Protein AF-A0A820II91-F1 (afdb_monomer)

Structure (mmCIF, N/CA/C/O backbone):
data_AF-A0A820II91-F1
#
_entry.id   AF-A0A820II91-F1
#
loop_
_atom_site.group_PDB
_atom_site.id
_atom_site.type_symbol
_atom_site.label_atom_id
_atom_site.label_alt_id
_atom_site.label_comp_id
_atom_site.label_asym_id
_atom_site.label_entity_id
_atom_site.label_seq_id
_atom_site.pdbx_PDB_ins_code
_atom_site.Cartn_x
_atom_site.Cartn_y
_atom_site.Cartn_z
_atom_site.occupancy
_atom_site.B_iso_or_equiv
_atom_site.auth_seq_id
_atom_site.auth_comp_id
_atom_site.auth_asym_id
_atom_site.auth_atom_id
_atom_site.pdbx_PDB_model_num
ATOM 1 N N . ILE A 1 1 ? 1.735 7.464 23.056 1.00 87.25 1 ILE A N 1
ATOM 2 C CA . ILE A 1 1 ? 2.315 7.032 21.759 1.00 87.25 1 ILE A CA 1
ATOM 3 C C . ILE A 1 1 ? 2.767 5.591 21.932 1.00 87.25 1 ILE A C 1
ATOM 5 O O . ILE A 1 1 ? 3.411 5.319 22.935 1.00 87.25 1 ILE A O 1
ATOM 9 N N . LEU A 1 2 ? 2.419 4.695 21.009 1.00 87.69 2 LEU A N 1
ATOM 10 C CA . LEU A 1 2 ? 2.918 3.317 20.966 1.00 87.69 2 LEU A CA 1
ATOM 11 C C . LEU A 1 2 ? 3.728 3.145 19.677 1.00 87.69 2 LEU A C 1
ATOM 13 O O . LEU A 1 2 ? 3.271 3.583 18.622 1.00 87.69 2 LEU A O 1
ATOM 17 N N . SER A 1 3 ? 4.917 2.553 19.780 1.00 89.31 3 SER A N 1
ATOM 18 C CA . SER A 1 3 ? 5.788 2.248 18.643 1.00 89.31 3 SER A CA 1
ATOM 19 C C . SER A 1 3 ? 6.289 0.820 18.765 1.00 89.31 3 SER A C 1
ATOM 21 O O . SER A 1 3 ? 6.819 0.453 19.812 1.00 89.31 3 SER A O 1
ATOM 23 N N . LEU A 1 4 ? 6.119 0.032 17.710 1.00 87.94 4 LEU A N 1
ATOM 24 C CA . LEU A 1 4 ? 6.517 -1.369 17.663 1.00 87.94 4 LEU A CA 1
ATOM 25 C C . LEU A 1 4 ? 7.241 -1.653 16.350 1.00 87.94 4 LEU A C 1
ATOM 27 O O . LEU A 1 4 ? 6.754 -1.279 15.284 1.00 87.94 4 LEU A O 1
ATOM 31 N N . THR A 1 5 ? 8.367 -2.350 16.449 1.00 84.56 5 THR A N 1
ATOM 32 C CA . THR A 1 5 ? 9.117 -2.870 15.306 1.00 84.56 5 THR A CA 1
ATOM 33 C C . THR A 1 5 ? 9.350 -4.351 15.550 1.00 84.56 5 THR A C 1
ATOM 35 O O . THR A 1 5 ? 9.882 -4.720 16.596 1.00 84.56 5 THR A O 1
ATOM 38 N N . THR A 1 6 ? 8.928 -5.198 14.619 1.00 78.12 6 THR A N 1
ATOM 39 C CA . THR A 1 6 ? 9.076 -6.655 14.719 1.00 78.12 6 THR A CA 1
ATOM 40 C C . THR A 1 6 ? 9.581 -7.238 13.401 1.00 78.12 6 THR A C 1
ATOM 42 O O . THR A 1 6 ? 9.239 -6.749 12.324 1.00 78.12 6 THR A O 1
ATOM 45 N N . ILE A 1 7 ? 10.428 -8.261 13.521 1.00 62.84 7 ILE A N 1
ATOM 46 C CA . ILE A 1 7 ? 11.114 -8.969 12.424 1.00 62.84 7 ILE A CA 1
ATOM 47 C C . ILE A 1 7 ? 10.629 -10.441 12.372 1.00 62.84 7 ILE A C 1
ATOM 49 O O . ILE A 1 7 ? 11.234 -11.292 11.739 1.00 62.84 7 ILE A O 1
ATOM 53 N N . PHE A 1 8 ? 9.559 -10.790 13.097 1.00 64.00 8 PHE A N 1
ATOM 54 C CA . PHE A 1 8 ? 9.117 -12.185 13.234 1.00 64.00 8 PHE A CA 1
ATOM 55 C C . PHE A 1 8 ? 8.216 -12.659 12.082 1.00 64.00 8 PHE A C 1
ATOM 57 O O . PHE A 1 8 ? 7.396 -11.908 11.578 1.00 64.00 8 PHE A O 1
ATOM 64 N N . GLU A 1 9 ? 8.252 -13.950 11.758 1.00 65.81 9 GLU A N 1
ATOM 65 C CA . GLU A 1 9 ? 7.388 -14.603 10.751 1.00 65.81 9 GLU A CA 1
ATOM 66 C C . GLU A 1 9 ? 5.897 -14.704 11.148 1.00 65.81 9 GLU A C 1
ATOM 68 O O . GLU A 1 9 ? 5.091 -15.276 10.416 1.00 65.81 9 GLU A O 1
ATOM 73 N N . ASP A 1 10 ? 5.492 -14.169 12.308 1.00 83.56 10 ASP A N 1
ATOM 74 C CA . ASP A 1 10 ? 4.099 -14.249 12.758 1.00 83.56 10 ASP A CA 1
ATOM 75 C C . ASP A 1 10 ? 3.203 -13.274 11.975 1.00 83.56 10 ASP A C 1
ATOM 77 O O . ASP A 1 10 ? 2.928 -12.148 12.399 1.00 83.56 10 ASP A O 1
ATOM 81 N N . ILE A 1 11 ? 2.711 -13.737 10.825 1.00 85.12 11 ILE A N 1
ATOM 82 C CA . ILE A 1 11 ? 1.794 -12.994 9.954 1.00 85.12 11 ILE A CA 1
ATOM 83 C C . ILE A 1 11 ? 0.503 -12.562 10.671 1.00 85.12 11 ILE A C 1
ATOM 85 O O . ILE A 1 11 ? -0.180 -11.648 10.209 1.00 85.12 11 ILE A O 1
ATOM 89 N N . ALA A 1 12 ? 0.176 -13.137 11.838 1.00 87.12 12 ALA A N 1
ATOM 90 C CA . ALA A 1 12 ? -0.954 -12.694 12.651 1.00 87.12 12 ALA A CA 1
ATOM 91 C C . ALA A 1 12 ? -0.772 -11.273 13.216 1.00 87.12 12 ALA A C 1
ATOM 93 O O . ALA A 1 12 ? -1.709 -10.713 13.790 1.00 87.12 12 ALA A O 1
ATOM 94 N N . TYR A 1 13 ? 0.407 -10.662 13.070 1.00 88.75 13 TYR A N 1
ATOM 95 C CA . TYR A 1 13 ? 0.596 -9.235 13.315 1.00 88.75 13 TYR A CA 1
ATOM 96 C C . TYR A 1 13 ? -0.014 -8.331 12.230 1.00 88.75 13 TYR A C 1
ATOM 98 O O . TYR A 1 13 ? -0.176 -7.135 12.471 1.00 88.75 13 TYR A O 1
ATOM 106 N N . LEU A 1 14 ? -0.404 -8.884 11.078 1.00 90.31 14 LEU A N 1
ATOM 107 C CA . LEU A 1 14 ? -1.171 -8.196 10.033 1.00 90.31 14 LEU A CA 1
ATOM 108 C C . LEU A 1 14 ? -2.694 -8.386 10.180 1.00 90.31 14 LEU A C 1
ATOM 110 O O . LEU A 1 14 ? -3.452 -8.067 9.266 1.00 90.31 14 LEU A O 1
ATOM 114 N N . ASP A 1 15 ? -3.159 -8.884 11.329 1.00 92.00 15 ASP A N 1
ATOM 115 C CA . ASP A 1 15 ? -4.578 -8.892 11.694 1.00 92.00 15 ASP A CA 1
ATOM 116 C C . ASP A 1 15 ? -4.963 -7.535 12.305 1.00 92.00 15 ASP A C 1
ATOM 118 O O . ASP A 1 15 ? -4.621 -7.217 13.451 1.00 92.00 15 ASP A O 1
ATOM 122 N N . ALA A 1 16 ? -5.688 -6.715 11.542 1.00 93.25 16 ALA A N 1
ATOM 123 C CA . ALA A 1 16 ? -6.073 -5.388 12.012 1.00 93.25 16 ALA A CA 1
ATOM 124 C C . ALA A 1 16 ? -7.108 -5.452 13.148 1.00 93.25 16 ALA A C 1
ATOM 126 O O . ALA A 1 16 ? -7.082 -4.606 14.043 1.00 93.25 16 ALA A O 1
ATOM 127 N N . ASN A 1 17 ? -7.972 -6.473 13.167 1.00 94.50 17 ASN A N 1
ATOM 128 C CA . ASN A 1 17 ? -8.984 -6.642 14.212 1.00 94.50 17 ASN A CA 1
ATOM 129 C C . ASN A 1 17 ? -8.330 -6.973 15.556 1.00 94.50 17 ASN A C 1
ATOM 131 O O . ASN A 1 17 ? -8.773 -6.504 16.607 1.00 94.50 17 ASN A O 1
ATOM 135 N N . ARG A 1 18 ? -7.244 -7.755 15.543 1.00 93.31 18 ARG A N 1
ATOM 136 C CA . ARG A 1 18 ? -6.440 -8.026 16.743 1.00 93.31 18 ARG A CA 1
ATOM 137 C C . ARG A 1 18 ? -5.898 -6.732 17.348 1.00 93.31 18 ARG A C 1
ATOM 139 O O . ARG A 1 18 ? -6.021 -6.526 18.558 1.00 93.31 18 ARG A O 1
ATOM 146 N N . TRP A 1 19 ? -5.329 -5.856 16.520 1.00 95.00 19 TRP A N 1
ATOM 147 C CA . TRP A 1 19 ? -4.809 -4.565 16.971 1.00 95.00 19 TRP A CA 1
ATOM 148 C C . TRP A 1 19 ? -5.907 -3.617 17.440 1.00 95.00 19 TRP A C 1
ATOM 150 O O . TRP A 1 19 ? -5.765 -3.016 18.504 1.00 95.00 19 TRP A O 1
ATOM 160 N N . GLU A 1 20 ? -7.010 -3.517 16.702 1.00 95.81 20 GLU A N 1
ATOM 161 C CA . GLU A 1 20 ? -8.173 -2.718 17.087 1.00 95.81 20 GLU A CA 1
ATOM 162 C C . GLU A 1 20 ? -8.691 -3.136 18.471 1.00 95.81 20 GLU A C 1
ATOM 164 O O . GLU A 1 20 ? -8.770 -2.308 19.382 1.00 95.81 20 GLU A O 1
ATOM 169 N N . ASN A 1 21 ? -8.925 -4.435 18.681 1.00 96.56 21 ASN A N 1
ATOM 170 C CA . ASN A 1 21 ? -9.364 -4.976 19.967 1.00 96.56 21 ASN A CA 1
ATOM 171 C C . ASN A 1 21 ? -8.365 -4.680 21.094 1.00 96.56 21 ASN A C 1
ATOM 173 O O . ASN A 1 21 ? -8.758 -4.265 22.189 1.00 96.56 21 ASN A O 1
ATOM 177 N N . PHE A 1 22 ? -7.066 -4.867 20.849 1.00 96.06 22 PHE A N 1
ATOM 178 C CA . PHE A 1 22 ? -6.033 -4.560 21.837 1.00 96.06 22 PHE A CA 1
ATOM 179 C C . PHE A 1 22 ? -6.029 -3.073 22.213 1.00 96.06 22 PHE A C 1
ATOM 181 O O . PHE A 1 22 ? -6.010 -2.734 23.397 1.00 96.06 22 PHE A O 1
ATOM 188 N N . ILE A 1 23 ? -6.092 -2.176 21.229 1.00 97.06 23 ILE A N 1
ATOM 189 C CA . ILE A 1 23 ? -6.058 -0.728 21.456 1.00 97.06 23 ILE A CA 1
ATOM 190 C C . ILE A 1 23 ? -7.320 -0.274 22.189 1.00 97.06 23 ILE A C 1
ATOM 192 O O . ILE A 1 23 ? -7.211 0.435 23.186 1.00 97.06 23 ILE A O 1
ATOM 196 N N . LEU A 1 24 ? -8.505 -0.721 21.767 1.00 96.62 24 LEU A N 1
ATOM 197 C CA . LEU A 1 24 ? -9.766 -0.365 22.421 1.00 96.62 24 LEU A CA 1
ATOM 198 C C . LEU A 1 24 ? -9.816 -0.837 23.881 1.00 96.62 24 LEU A C 1
ATOM 200 O O . LEU A 1 24 ? -10.312 -0.113 24.742 1.00 96.62 24 LEU A O 1
ATOM 204 N N . THR A 1 25 ? -9.279 -2.025 24.176 1.00 97.81 25 THR A N 1
ATOM 205 C CA . THR A 1 25 ? -9.350 -2.613 25.523 1.00 97.81 25 THR A CA 1
ATOM 206 C C . THR A 1 25 ? -8.230 -2.172 26.458 1.00 97.81 25 THR A C 1
ATOM 208 O O . THR A 1 25 ? -8.456 -2.063 27.664 1.00 97.81 25 THR A O 1
ATOM 211 N N . LYS A 1 26 ? -7.012 -1.955 25.948 1.00 97.94 26 LYS A N 1
ATOM 212 C CA . LYS A 1 26 ? -5.824 -1.686 26.777 1.00 97.94 26 LYS A CA 1
ATOM 213 C C . LYS A 1 26 ? -5.326 -0.255 26.681 1.00 97.94 26 LYS A C 1
ATOM 215 O O . LYS A 1 26 ? -4.730 0.228 27.638 1.00 97.94 26 LYS A O 1
ATOM 220 N N . LEU A 1 27 ? -5.549 0.420 25.555 1.00 96.81 27 LEU A N 1
ATOM 221 C CA . LEU A 1 27 ? -4.995 1.743 25.266 1.00 96.81 27 LEU A CA 1
ATOM 222 C C . LEU A 1 27 ? -6.045 2.677 24.623 1.00 96.81 27 LEU A C 1
ATOM 224 O O . LEU A 1 27 ? -5.776 3.264 23.573 1.00 96.81 27 LEU A O 1
ATOM 228 N N . PRO A 1 28 ? -7.241 2.862 25.221 1.00 95.00 28 PRO A N 1
ATOM 229 C CA . PRO A 1 28 ? -8.337 3.589 24.569 1.00 95.00 28 PRO A CA 1
ATOM 230 C C . PRO A 1 28 ? -7.973 5.042 24.217 1.00 95.00 28 PRO A C 1
ATOM 232 O O . PRO A 1 28 ? -8.432 5.571 23.202 1.00 95.00 28 PRO A O 1
ATOM 235 N N . GLN A 1 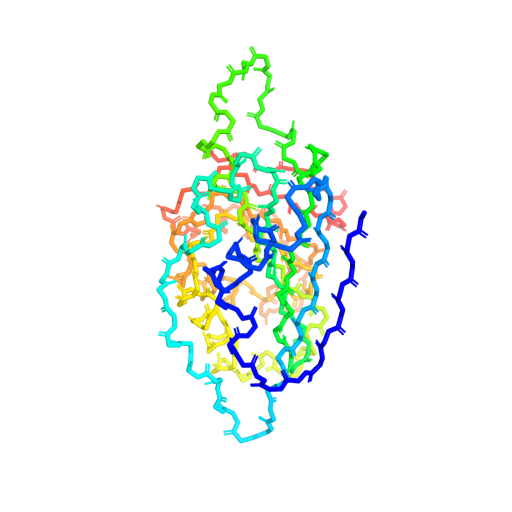29 ? -7.086 5.653 25.012 1.00 95.50 29 GLN A N 1
ATOM 236 C CA . GLN A 1 29 ? -6.575 7.021 24.852 1.00 95.50 29 GLN A CA 1
ATOM 237 C C . GLN A 1 29 ? -5.362 7.123 23.903 1.00 95.50 29 GLN A C 1
ATOM 239 O O . GLN A 1 29 ? -4.689 8.150 23.863 1.00 95.50 29 GLN A O 1
ATOM 244 N N . LEU A 1 30 ? -5.022 6.065 23.157 1.00 96.00 30 LEU A N 1
ATOM 245 C CA . LEU A 1 30 ? -3.857 6.072 22.272 1.00 96.00 30 LEU A CA 1
ATOM 246 C C . LEU A 1 30 ? -4.036 7.046 21.100 1.00 96.00 30 LEU A C 1
ATOM 248 O O . LEU A 1 30 ? -4.764 6.764 20.156 1.00 96.00 30 LEU A O 1
ATOM 252 N N . GLU A 1 31 ? -3.318 8.163 21.114 1.00 92.88 31 GLU A N 1
ATOM 253 C CA . GLU A 1 31 ? -3.399 9.162 20.035 1.00 92.88 31 GLU A CA 1
ATOM 254 C C . GLU A 1 31 ? -2.595 8.777 18.785 1.00 92.88 31 GLU A C 1
ATOM 256 O O . GLU A 1 31 ? -2.983 9.073 17.657 1.00 92.88 31 GLU A O 1
ATOM 261 N N . LYS A 1 32 ? -1.444 8.124 18.980 1.00 93.06 32 LYS A N 1
ATOM 262 C CA . LYS A 1 32 ? -0.510 7.772 17.905 1.00 93.06 32 LYS A CA 1
ATOM 263 C C . LYS A 1 32 ? -0.070 6.328 18.030 1.00 93.06 32 LYS A C 1
ATOM 265 O O . LYS A 1 32 ? 0.448 5.935 19.083 1.00 93.06 32 LYS A O 1
ATOM 270 N N . PHE A 1 33 ? -0.206 5.608 16.929 1.00 93.62 33 PHE A N 1
ATOM 271 C CA . PHE A 1 33 ? 0.240 4.239 16.770 1.00 93.62 33 PHE A CA 1
ATOM 272 C C . PHE A 1 33 ? 1.222 4.160 15.603 1.00 93.62 33 PHE A C 1
ATOM 274 O O . PHE A 1 33 ? 0.906 4.585 14.493 1.00 93.62 33 PHE A O 1
ATOM 281 N N . HIS A 1 34 ? 2.422 3.668 15.895 1.00 94.19 34 HIS A N 1
ATOM 282 C CA . HIS A 1 34 ? 3.437 3.351 14.904 1.00 94.19 34 HIS A CA 1
ATOM 283 C C . HIS A 1 34 ? 3.720 1.858 14.975 1.00 94.19 34 HIS A C 1
ATOM 285 O O . HIS A 1 34 ? 4.010 1.316 16.044 1.00 94.19 34 HIS A O 1
ATOM 291 N N . PHE A 1 35 ? 3.643 1.204 13.833 1.00 94.00 35 PHE A N 1
ATOM 292 C CA . PHE A 1 35 ? 3.917 -0.214 13.702 1.00 94.00 35 PHE A CA 1
ATOM 293 C C . PHE A 1 35 ? 4.777 -0.415 12.463 1.00 94.00 35 PHE A C 1
ATOM 295 O O . PHE A 1 35 ? 4.478 0.178 11.432 1.00 94.00 35 PHE A O 1
ATOM 302 N N . LYS A 1 36 ? 5.845 -1.205 12.568 1.00 93.94 36 LYS A N 1
ATOM 303 C CA . LYS A 1 36 ? 6.660 -1.660 11.439 1.00 93.94 36 LYS A CA 1
ATOM 304 C C . LYS A 1 36 ? 6.854 -3.169 11.561 1.00 93.94 36 LYS A C 1
ATOM 306 O O . LYS A 1 36 ? 7.282 -3.662 12.606 1.00 93.94 36 LYS A O 1
ATOM 311 N N . TYR A 1 37 ? 6.536 -3.881 10.493 1.00 92.00 37 TYR A N 1
ATOM 312 C CA . TYR A 1 37 ? 6.625 -5.329 10.385 1.00 92.00 37 TYR A CA 1
ATOM 313 C C . TYR A 1 37 ? 7.346 -5.684 9.099 1.00 92.00 37 TYR A C 1
ATOM 315 O O . TYR A 1 37 ? 6.931 -5.230 8.038 1.00 92.00 37 TYR A O 1
ATOM 323 N N . SER A 1 38 ? 8.423 -6.456 9.203 1.00 89.94 38 SER A N 1
ATOM 324 C CA . SER A 1 38 ? 9.174 -6.932 8.043 1.00 89.94 38 SER A CA 1
ATOM 325 C C . SER A 1 38 ? 8.923 -8.417 7.858 1.00 89.94 38 SER A C 1
ATOM 327 O O . SER A 1 38 ? 9.103 -9.190 8.797 1.00 89.94 38 SER A O 1
ATOM 329 N N . VAL A 1 39 ? 8.535 -8.802 6.649 1.00 86.44 39 VAL A N 1
ATOM 330 C CA . VAL A 1 39 ? 8.473 -10.189 6.201 1.00 86.44 39 VAL A CA 1
ATOM 331 C C . VAL A 1 39 ? 9.707 -10.443 5.360 1.00 86.44 39 VAL A C 1
ATOM 333 O O . VAL A 1 39 ? 9.808 -9.899 4.262 1.00 86.44 39 VAL A O 1
ATOM 336 N N . TYR A 1 40 ? 10.623 -11.257 5.880 1.00 83.44 40 TYR A N 1
ATOM 337 C CA . TYR A 1 40 ? 11.748 -11.770 5.108 1.00 83.44 40 TYR A CA 1
ATOM 338 C C . TYR A 1 40 ? 11.282 -12.964 4.277 1.00 83.44 40 TYR A C 1
ATOM 340 O O . TYR A 1 40 ? 10.608 -13.857 4.790 1.00 83.44 40 TYR A O 1
ATOM 348 N N . LEU A 1 41 ? 11.627 -12.971 2.997 1.00 74.38 41 LEU A N 1
ATOM 349 C CA . LEU A 1 41 ? 11.295 -14.042 2.069 1.00 74.38 41 LEU A CA 1
ATOM 350 C C . LEU A 1 41 ? 12.586 -14.777 1.731 1.00 74.38 41 LEU A C 1
ATOM 352 O O . LEU A 1 41 ? 13.414 -14.280 0.972 1.00 74.38 41 LEU A O 1
ATOM 356 N N . ALA A 1 42 ? 12.771 -15.939 2.359 1.00 64.00 42 ALA A N 1
ATOM 357 C CA . ALA A 1 42 ? 13.945 -16.776 2.158 1.00 64.00 42 ALA A CA 1
ATOM 358 C C . ALA A 1 42 ? 14.017 -17.329 0.720 1.00 64.00 42 ALA A C 1
ATOM 360 O O . ALA A 1 42 ? 13.045 -17.313 -0.040 1.00 64.00 42 ALA A O 1
ATOM 361 N N . GLU A 1 43 ? 15.193 -17.842 0.347 1.00 62.38 43 GLU A N 1
ATOM 362 C CA . GLU A 1 43 ? 15.516 -18.349 -0.996 1.00 62.38 43 GLU A CA 1
ATOM 363 C C . GLU A 1 43 ? 14.637 -19.521 -1.485 1.00 62.38 43 GLU A C 1
ATOM 365 O O . GLU A 1 43 ? 14.761 -19.926 -2.638 1.00 62.38 43 GLU A O 1
ATOM 370 N N . ASP A 1 44 ? 13.758 -20.085 -0.651 1.00 64.62 44 ASP A N 1
ATOM 371 C CA . ASP A 1 44 ? 12.765 -21.094 -1.046 1.00 64.62 44 ASP A CA 1
ATOM 372 C C . ASP A 1 44 ? 11.459 -20.491 -1.608 1.00 64.62 44 ASP A C 1
ATOM 374 O O . ASP A 1 44 ? 10.593 -21.223 -2.096 1.00 64.62 44 ASP A O 1
ATOM 378 N N . TYR A 1 45 ? 11.381 -19.156 -1.657 1.00 61.44 45 TYR A N 1
ATOM 379 C CA . TYR A 1 45 ? 10.508 -18.363 -2.529 1.00 61.44 45 TYR A CA 1
ATOM 380 C C . TYR A 1 45 ? 8.998 -18.490 -2.299 1.00 61.44 45 TYR A C 1
ATOM 382 O O . TYR A 1 45 ? 8.216 -18.129 -3.179 1.00 61.44 45 TYR A O 1
ATOM 390 N N . GLN A 1 46 ? 8.546 -18.959 -1.136 1.00 68.94 46 GLN A N 1
ATOM 391 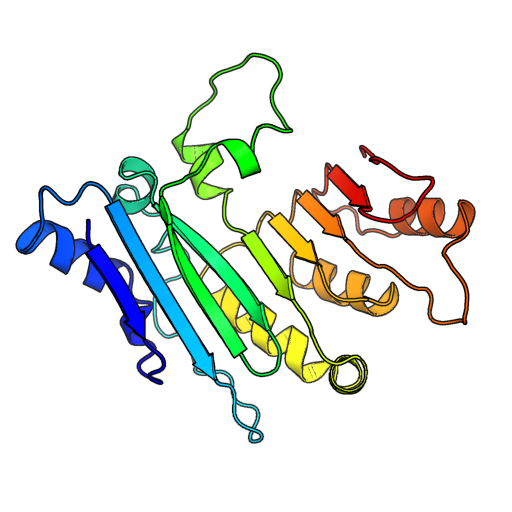C CA . GLN A 1 46 ? 7.117 -18.944 -0.819 1.00 68.94 46 GLN A CA 1
ATOM 392 C C . GLN A 1 46 ? 6.771 -17.734 0.042 1.00 68.94 46 GLN A C 1
ATOM 394 O O . GLN A 1 46 ? 7.127 -17.660 1.216 1.00 68.94 46 GLN A O 1
ATOM 399 N N . THR A 1 47 ? 6.025 -16.788 -0.532 1.00 71.00 47 THR A N 1
ATOM 400 C CA . THR A 1 47 ? 5.399 -15.725 0.257 1.00 71.00 47 THR A CA 1
ATOM 401 C C . THR A 1 47 ? 4.458 -16.339 1.289 1.00 71.00 47 THR A C 1
ATOM 403 O O . THR A 1 47 ? 3.628 -17.175 0.906 1.00 71.00 47 THR A O 1
ATOM 406 N N . PRO A 1 48 ? 4.529 -15.939 2.571 1.00 77.38 48 PRO A N 1
ATOM 407 C CA . PRO A 1 48 ? 3.621 -16.458 3.572 1.00 77.38 48 PRO A CA 1
ATOM 408 C C . PRO A 1 48 ? 2.185 -16.124 3.171 1.00 77.38 48 PRO A C 1
ATOM 410 O O . PRO A 1 48 ? 1.869 -15.026 2.709 1.00 77.38 48 PRO A O 1
ATOM 413 N N . ILE A 1 49 ? 1.302 -17.106 3.327 1.00 80.25 49 ILE A N 1
ATOM 414 C CA . ILE A 1 49 ? -0.093 -16.964 2.927 1.00 80.25 49 ILE A CA 1
ATOM 415 C C . ILE A 1 49 ? -0.793 -16.073 3.950 1.00 80.25 49 ILE A C 1
ATOM 417 O O . ILE A 1 49 ? -0.988 -16.460 5.104 1.00 80.25 49 ILE A O 1
ATOM 421 N N . TYR A 1 50 ? -1.215 -14.886 3.517 1.00 81.88 50 TYR A N 1
ATOM 422 C CA . TYR A 1 50 ? -2.118 -14.066 4.311 1.00 81.88 50 TYR A CA 1
ATOM 423 C C . TYR A 1 50 ? -3.496 -14.730 4.386 1.00 81.88 50 TYR A C 1
ATOM 425 O O . TYR A 1 50 ? -4.170 -14.914 3.375 1.00 81.88 50 TYR A O 1
ATOM 433 N N . VAL A 1 51 ? -3.912 -15.085 5.602 1.00 78.94 51 VAL A N 1
ATOM 434 C CA . VAL A 1 51 ? -5.204 -15.737 5.887 1.00 78.94 51 VAL A CA 1
ATOM 435 C C . VAL A 1 51 ? -6.257 -14.778 6.454 1.00 78.94 51 VAL A C 1
ATOM 437 O O . VAL A 1 51 ? -7.356 -15.206 6.805 1.00 78.94 51 VAL A O 1
ATOM 440 N N . GLY A 1 52 ? -5.934 -13.488 6.585 1.00 82.38 52 GLY A N 1
ATOM 441 C CA . GLY A 1 52 ? -6.867 -12.483 7.092 1.00 82.38 52 GLY A CA 1
ATOM 442 C C . GLY A 1 52 ? -7.850 -11.978 6.031 1.00 82.38 52 GLY A C 1
ATOM 443 O O . GLY A 1 52 ? -7.800 -12.360 4.862 1.00 82.38 52 GLY A O 1
ATOM 444 N N . GLN A 1 53 ? -8.780 -11.115 6.447 1.00 87.56 53 GLN A N 1
ATOM 445 C CA . GLN A 1 53 ? -9.700 -10.476 5.506 1.00 87.56 53 GLN A CA 1
ATOM 446 C C . GLN A 1 53 ? -9.003 -9.309 4.809 1.00 87.56 53 GLN A C 1
ATOM 448 O O . GLN A 1 53 ? -8.286 -8.530 5.434 1.00 87.56 53 GLN A O 1
ATOM 453 N N . ARG A 1 54 ? -9.264 -9.158 3.514 1.00 90.69 54 ARG A N 1
ATOM 454 C CA . ARG A 1 54 ? -8.809 -8.003 2.743 1.00 90.69 54 ARG A CA 1
ATOM 455 C C . ARG A 1 54 ? -9.398 -6.707 3.322 1.00 90.69 54 ARG A C 1
ATOM 457 O O . ARG A 1 54 ? -10.537 -6.697 3.783 1.00 90.69 54 ARG A O 1
ATOM 464 N N . ASP A 1 55 ? -8.631 -5.622 3.259 1.00 90.62 55 ASP A N 1
ATOM 465 C CA . ASP A 1 55 ? -9.053 -4.251 3.571 1.00 90.62 55 ASP A CA 1
ATOM 466 C C . ASP A 1 55 ? -9.400 -3.995 5.057 1.00 90.62 55 ASP A C 1
ATOM 468 O O . ASP A 1 55 ? -10.035 -3.001 5.406 1.00 90.62 55 ASP A O 1
ATOM 472 N N . GLN A 1 56 ? -8.913 -4.831 5.982 1.00 92.06 56 GLN A N 1
ATOM 473 C CA . GLN A 1 56 ? -9.115 -4.615 7.424 1.00 92.06 56 GLN A CA 1
ATOM 474 C C . GLN A 1 56 ? -8.508 -3.291 7.936 1.00 92.06 56 GLN A C 1
ATOM 476 O O . GLN A 1 56 ? -9.081 -2.646 8.814 1.00 92.06 56 GLN A O 1
ATOM 481 N N . PHE A 1 57 ? -7.381 -2.846 7.369 1.00 91.06 57 PHE A N 1
ATOM 482 C CA . PHE A 1 57 ? -6.713 -1.589 7.747 1.00 91.06 57 PHE A CA 1
ATOM 483 C C . PHE A 1 57 ? -7.383 -0.321 7.191 1.00 91.06 57 PHE A C 1
ATOM 485 O O . PHE A 1 57 ? -6.920 0.782 7.469 1.00 91.06 57 PHE A O 1
ATOM 492 N N . VAL A 1 58 ? -8.482 -0.454 6.441 1.00 90.69 58 VAL A N 1
ATOM 493 C CA . VAL A 1 58 ? -9.336 0.674 6.025 1.00 90.69 58 VAL A CA 1
ATOM 494 C C . VAL A 1 58 ? -10.713 0.632 6.692 1.00 90.69 58 VAL A C 1
ATOM 496 O O . VAL A 1 58 ? -11.652 1.278 6.228 1.00 90.69 58 VAL A O 1
ATOM 499 N N . SER A 1 59 ? -10.853 -0.103 7.803 1.00 92.00 59 SER A N 1
ATOM 500 C CA . SER A 1 59 ? -12.065 -0.054 8.626 1.00 92.00 59 SER A CA 1
ATOM 501 C C . SER A 1 59 ? -12.307 1.355 9.188 1.00 92.00 59 SER A C 1
ATOM 503 O O . SER A 1 59 ? -11.399 2.191 9.276 1.00 92.00 59 SER A O 1
ATOM 505 N N . SER A 1 60 ? -13.537 1.623 9.637 1.00 90.88 60 SER A N 1
ATOM 506 C CA . SER A 1 60 ? -13.894 2.909 10.248 1.00 90.88 60 SER A CA 1
ATOM 507 C C . SER A 1 60 ? -12.992 3.282 11.425 1.00 90.88 60 SER A C 1
ATOM 509 O O . SER A 1 60 ? -12.723 4.463 11.618 1.00 90.88 60 SER A O 1
ATOM 511 N N . PHE A 1 61 ? -12.497 2.303 12.188 1.00 94.31 61 PHE A N 1
ATOM 512 C CA . PHE A 1 61 ? -11.584 2.543 13.304 1.00 94.31 61 PHE A CA 1
ATOM 513 C C . PHE A 1 61 ? -10.269 3.181 12.834 1.00 94.31 61 PHE A C 1
ATOM 515 O O . PHE A 1 61 ? -9.887 4.244 13.330 1.00 94.31 61 PHE A O 1
ATOM 522 N N . TRP A 1 62 ? -9.605 2.576 11.845 1.00 93.94 62 TRP A N 1
ATOM 523 C CA . TRP A 1 62 ? -8.327 3.059 11.312 1.00 93.94 62 TRP A CA 1
ATOM 524 C C . TRP A 1 62 ? -8.473 4.427 10.644 1.00 93.94 62 TRP A C 1
ATOM 526 O O . TRP A 1 62 ? -7.692 5.343 10.920 1.00 93.94 62 TRP A O 1
ATOM 536 N N . LEU A 1 63 ? -9.535 4.601 9.847 1.00 90.25 63 LEU A N 1
ATOM 537 C CA . LEU A 1 63 ? -9.820 5.857 9.152 1.00 90.25 63 LEU A CA 1
ATOM 538 C C . LEU A 1 63 ? -10.131 7.001 10.128 1.00 90.25 63 LEU A C 1
ATOM 540 O O . LEU A 1 63 ? -9.583 8.092 9.979 1.00 90.25 63 LEU A O 1
ATOM 544 N N . GLN A 1 64 ? -10.945 6.764 11.164 1.00 90.88 64 GLN A N 1
ATOM 545 C CA . GLN A 1 64 ? -11.259 7.779 12.183 1.00 90.88 64 GLN A CA 1
ATOM 546 C C . GLN A 1 64 ? -10.030 8.200 12.992 1.00 90.88 64 GLN A C 1
ATOM 548 O O . GLN A 1 64 ? -9.913 9.361 13.383 1.00 90.88 64 GLN A O 1
ATOM 553 N N . ARG A 1 65 ? -9.102 7.270 13.240 1.00 91.31 65 ARG A N 1
ATOM 554 C CA . ARG A 1 65 ? -7.827 7.553 13.912 1.00 91.31 65 ARG A CA 1
ATOM 555 C C . ARG A 1 65 ? -6.804 8.218 12.986 1.00 91.31 65 ARG A C 1
ATOM 557 O O . ARG A 1 65 ? -5.777 8.696 13.467 1.00 91.31 65 ARG A O 1
ATOM 564 N N . GLY A 1 66 ? -7.069 8.255 11.679 1.00 90.75 66 GLY A N 1
ATOM 565 C CA . GLY A 1 66 ? -6.123 8.727 10.674 1.00 90.75 66 GLY A CA 1
ATOM 566 C C . GLY A 1 66 ? -4.838 7.904 10.681 1.00 90.75 66 GLY A C 1
ATOM 567 O O . GLY A 1 66 ? -3.760 8.468 10.526 1.00 90.75 66 GLY A O 1
ATOM 568 N N . TRP A 1 67 ? -4.922 6.599 10.938 1.00 92.69 67 TRP A N 1
ATOM 569 C CA . TRP A 1 67 ? -3.783 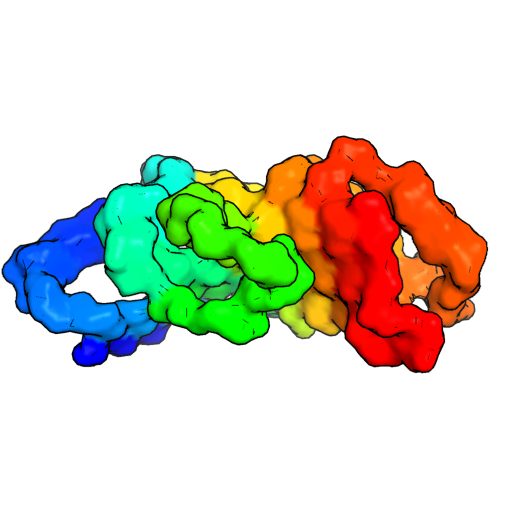5.684 10.896 1.00 92.69 67 TRP A CA 1
ATOM 570 C C . TRP A 1 67 ? -3.849 4.885 9.601 1.00 92.69 67 TRP A C 1
ATOM 572 O O . TRP A 1 67 ? -4.882 4.301 9.292 1.00 92.69 67 TRP A O 1
ATOM 582 N N . ILE A 1 68 ? -2.759 4.884 8.838 1.00 91.25 68 ILE A N 1
ATOM 583 C CA . ILE A 1 68 ? -2.739 4.352 7.472 1.00 91.25 68 ILE A CA 1
ATOM 584 C C . ILE A 1 68 ? -1.676 3.282 7.346 1.00 91.25 68 ILE A C 1
ATOM 586 O O . ILE A 1 68 ? -0.563 3.445 7.855 1.00 91.25 68 ILE A O 1
ATOM 590 N N . LEU A 1 69 ? -2.036 2.231 6.616 1.00 92.81 69 LEU A N 1
ATOM 591 C CA . LEU A 1 69 ? -1.130 1.191 6.167 1.00 92.81 69 LEU A CA 1
ATOM 592 C C . LEU A 1 69 ? -0.276 1.687 4.988 1.00 92.81 69 LEU A C 1
ATOM 594 O O . LEU A 1 69 ? -0.798 2.129 3.965 1.00 92.81 69 LEU A O 1
ATOM 598 N N . GLY A 1 70 ? 1.039 1.588 5.128 1.00 92.38 70 GLY A N 1
ATOM 599 C CA . GLY A 1 70 ? 2.008 1.701 4.046 1.00 92.38 70 GLY A CA 1
ATOM 600 C C . GLY A 1 70 ? 2.683 0.359 3.806 1.00 92.38 70 GLY A C 1
ATOM 601 O O . GLY A 1 70 ? 2.960 -0.369 4.761 1.00 92.38 70 GLY A O 1
ATOM 602 N N . ILE A 1 71 ? 2.951 0.057 2.540 1.00 94.00 71 ILE A N 1
ATOM 603 C CA . ILE A 1 71 ? 3.636 -1.160 2.115 1.00 94.00 71 ILE A CA 1
ATOM 604 C C . ILE A 1 71 ? 4.879 -0.750 1.333 1.00 94.00 71 ILE A C 1
ATOM 606 O O . ILE A 1 71 ? 4.829 0.139 0.483 1.00 94.00 71 ILE A O 1
ATOM 610 N N . GLU A 1 72 ? 5.994 -1.385 1.638 1.00 92.94 72 GLU A N 1
ATOM 611 C CA . GLU A 1 72 ? 7.292 -1.140 1.032 1.00 92.94 72 GLU A CA 1
ATOM 612 C C . GLU A 1 72 ? 7.916 -2.489 0.683 1.00 92.94 72 GLU A C 1
ATOM 614 O O . GLU A 1 72 ? 7.891 -3.417 1.485 1.00 92.94 72 GLU A O 1
ATOM 619 N N . ILE A 1 73 ? 8.393 -2.627 -0.546 1.00 89.75 73 ILE A N 1
ATOM 620 C CA . ILE A 1 73 ? 9.110 -3.806 -1.018 1.00 89.75 73 ILE A CA 1
ATOM 621 C C . ILE A 1 73 ? 10.573 -3.398 -1.159 1.00 89.75 73 ILE A C 1
ATOM 623 O O . ILE A 1 73 ? 10.890 -2.513 -1.954 1.00 89.75 73 ILE A O 1
ATOM 627 N N . GLU A 1 74 ? 11.429 -4.058 -0.385 1.00 86.69 74 GLU A N 1
ATOM 628 C CA . GLU A 1 74 ? 12.890 -3.938 -0.406 1.00 86.69 74 GLU A CA 1
ATOM 629 C C . GLU A 1 74 ? 13.506 -5.269 -0.883 1.00 86.69 74 GLU A C 1
ATOM 631 O O . GLU A 1 74 ? 12.794 -6.256 -1.105 1.00 86.69 74 GLU A O 1
ATOM 636 N N . ILE A 1 75 ? 14.839 -5.327 -1.016 1.00 78.75 75 ILE A N 1
ATOM 637 C CA . ILE A 1 75 ? 15.564 -6.580 -1.286 1.00 78.75 75 ILE A CA 1
ATOM 638 C C . ILE A 1 75 ? 15.116 -7.647 -0.286 1.00 78.75 75 ILE A C 1
ATOM 640 O O . ILE A 1 75 ? 15.303 -7.493 0.920 1.00 78.75 75 ILE A O 1
ATOM 644 N N . GLU A 1 76 ? 14.528 -8.727 -0.806 1.00 79.38 76 GLU A N 1
ATOM 645 C CA . GLU A 1 76 ? 14.102 -9.912 -0.047 1.0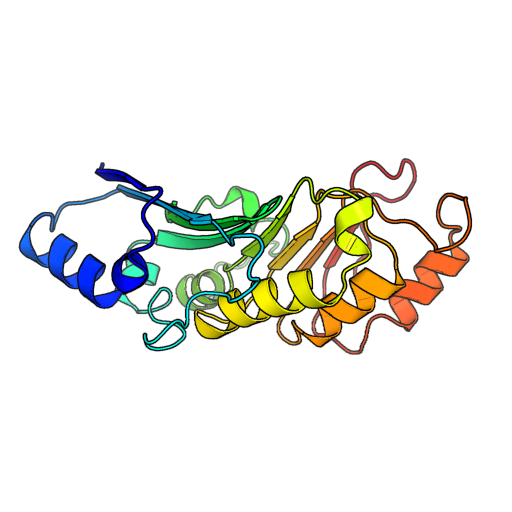0 79.38 76 GLU A CA 1
ATOM 646 C C . GLU A 1 76 ? 13.037 -9.656 1.035 1.00 79.38 76 GLU A C 1
ATOM 648 O O . GLU A 1 76 ? 12.666 -10.580 1.755 1.00 79.38 76 GLU A O 1
ATOM 653 N N . ASN A 1 77 ? 12.488 -8.441 1.134 1.00 86.31 77 ASN A N 1
ATOM 654 C CA . ASN A 1 77 ? 11.596 -8.063 2.226 1.00 86.31 77 ASN A CA 1
ATOM 655 C C . ASN A 1 77 ? 10.316 -7.377 1.748 1.00 86.31 77 ASN A C 1
ATOM 657 O O . ASN A 1 77 ? 10.324 -6.557 0.831 1.00 86.31 77 ASN A O 1
ATOM 661 N N . ILE A 1 78 ? 9.217 -7.658 2.451 1.00 89.12 78 ILE A N 1
ATOM 662 C CA . ILE A 1 78 ? 8.018 -6.817 2.427 1.00 89.12 78 ILE A CA 1
ATOM 663 C C . ILE A 1 78 ? 7.863 -6.174 3.795 1.00 89.12 78 ILE A C 1
ATOM 665 O O . ILE A 1 78 ? 7.722 -6.847 4.815 1.00 89.12 78 ILE A O 1
ATOM 669 N N . ILE A 1 79 ? 7.858 -4.854 3.805 1.00 92.00 79 ILE A N 1
ATOM 670 C CA . ILE A 1 79 ? 7.724 -4.027 4.984 1.00 92.00 79 ILE A CA 1
ATOM 671 C C . ILE A 1 79 ? 6.318 -3.446 5.019 1.00 92.00 79 ILE A C 1
ATOM 673 O O . ILE A 1 79 ? 5.909 -2.655 4.172 1.00 92.00 79 ILE A O 1
ATOM 677 N N . TYR A 1 80 ? 5.590 -3.790 6.068 1.00 93.31 80 TYR A N 1
ATOM 678 C CA . TYR A 1 80 ? 4.298 -3.215 6.395 1.00 93.31 80 TYR A CA 1
ATOM 679 C C . TYR A 1 80 ? 4.476 -2.195 7.505 1.00 93.31 80 TYR A C 1
ATOM 681 O O . TYR A 1 80 ? 5.132 -2.455 8.516 1.00 93.31 80 TYR A O 1
ATOM 689 N N . SER A 1 81 ? 3.870 -1.026 7.347 1.00 93.88 81 SER A N 1
ATOM 690 C CA . SER A 1 81 ? 3.918 0.018 8.359 1.00 93.88 81 SER A CA 1
ATOM 691 C C . SER A 1 81 ? 2.550 0.621 8.615 1.00 93.88 81 SER A C 1
ATOM 693 O O . SER A 1 81 ? 1.786 0.847 7.688 1.00 93.88 81 SER A O 1
ATOM 695 N N . ILE A 1 82 ? 2.241 0.917 9.873 1.00 93.44 82 ILE A N 1
ATOM 696 C CA . ILE A 1 82 ? 1.087 1.736 10.236 1.00 93.44 82 ILE A CA 1
ATOM 697 C C . ILE A 1 82 ? 1.618 3.009 10.853 1.00 93.44 82 ILE A C 1
ATOM 699 O O . ILE A 1 82 ? 2.436 2.968 11.776 1.00 93.44 82 ILE A O 1
ATOM 703 N N . ARG A 1 83 ? 1.168 4.146 10.334 1.00 90.94 83 ARG A N 1
ATOM 704 C CA . ARG A 1 83 ? 1.594 5.461 10.808 1.00 90.94 83 ARG A CA 1
ATOM 705 C C . ARG A 1 83 ? 0.444 6.462 10.768 1.00 90.94 83 ARG A C 1
ATOM 707 O O . ARG A 1 83 ? -0.464 6.311 9.948 1.00 90.94 83 ARG A O 1
ATOM 714 N N . PRO A 1 84 ? 0.476 7.506 11.613 1.00 88.94 84 PRO A N 1
ATOM 715 C CA . PRO A 1 84 ? -0.446 8.621 11.485 1.00 88.94 84 PRO A CA 1
ATOM 716 C C . PRO A 1 84 ? -0.336 9.258 10.100 1.00 88.94 84 PRO A C 1
ATOM 718 O O . PRO A 1 84 ? 0.767 9.467 9.587 1.00 88.94 84 PRO A O 1
ATOM 721 N N . TYR A 1 85 ? -1.479 9.603 9.522 1.00 82.94 85 TYR A N 1
ATOM 722 C CA . TYR A 1 85 ? -1.570 10.336 8.276 1.00 82.94 85 TYR A CA 1
ATOM 723 C C . TYR A 1 85 ? -0.824 11.659 8.391 1.00 82.94 85 TYR A C 1
ATOM 725 O O . TYR A 1 85 ? -1.087 12.477 9.277 1.00 82.94 85 TYR A O 1
ATOM 733 N N . GLN A 1 86 ? 0.099 11.885 7.465 1.00 71.94 86 GLN A N 1
ATOM 734 C CA . GLN A 1 86 ? 0.774 13.161 7.306 1.00 71.94 86 GLN A CA 1
ATOM 735 C C . GLN A 1 86 ? 0.331 13.756 5.973 1.00 71.94 86 GLN A C 1
ATOM 737 O O . GLN A 1 86 ? 0.648 13.218 4.915 1.00 71.94 86 GLN A O 1
ATOM 742 N N . LYS A 1 87 ? -0.389 14.883 6.035 1.00 60.53 87 LYS A N 1
ATOM 743 C CA . LYS A 1 87 ? -0.953 15.581 4.866 1.00 60.53 87 LYS A CA 1
ATOM 744 C C . LYS A 1 87 ? 0.051 15.839 3.734 1.00 60.53 87 LYS A C 1
ATOM 746 O O . LYS A 1 87 ? -0.334 15.790 2.573 1.00 60.53 87 LYS A O 1
ATOM 751 N N . ARG A 1 88 ? 1.335 16.032 4.064 1.00 54.38 88 ARG A N 1
ATOM 752 C CA . ARG A 1 88 ? 2.400 16.374 3.101 1.00 54.38 88 ARG A CA 1
ATOM 753 C C . ARG A 1 88 ? 2.521 15.414 1.917 1.00 54.38 88 ARG A C 1
ATOM 755 O O . ARG A 1 88 ? 2.982 15.830 0.866 1.00 54.38 88 ARG A O 1
ATOM 762 N N . TRP A 1 89 ? 2.127 14.154 2.076 1.00 51.59 89 TRP A N 1
ATOM 763 C CA . TRP A 1 89 ? 2.279 13.151 1.020 1.00 51.59 89 TRP A CA 1
ATOM 764 C C . TRP A 1 89 ? 1.159 13.193 -0.033 1.00 51.59 89 TRP A C 1
ATOM 766 O O . TRP A 1 89 ? 1.353 12.685 -1.130 1.00 51.59 89 TRP A O 1
ATOM 776 N N . TYR A 1 90 ? 0.014 13.818 0.269 1.00 51.78 90 TYR A N 1
ATOM 777 C CA . TYR A 1 90 ? -1.210 13.731 -0.547 1.00 51.78 90 TYR A CA 1
ATOM 778 C C . TYR A 1 90 ? -1.812 15.101 -0.904 1.00 51.78 90 TYR A C 1
ATOM 780 O O . TYR A 1 90 ? -2.863 15.173 -1.533 1.00 51.78 90 TYR A O 1
ATOM 788 N N . GLU A 1 91 ? -1.154 16.202 -0.530 1.00 49.59 91 GLU A N 1
ATOM 789 C CA . GLU A 1 91 ? -1.608 17.575 -0.810 1.00 49.59 91 GLU A CA 1
ATOM 790 C C . GLU A 1 91 ? -1.401 18.032 -2.264 1.00 49.59 91 GLU A C 1
ATOM 792 O O . GLU A 1 91 ? -1.710 19.172 -2.595 1.00 49.59 91 GLU A O 1
ATOM 797 N N . TYR A 1 92 ? -0.949 17.158 -3.162 1.00 48.38 92 TYR A N 1
ATOM 798 C CA . TYR A 1 92 ? -0.717 17.539 -4.556 1.00 48.38 92 TYR A CA 1
ATOM 799 C C . TYR A 1 92 ? -1.965 17.504 -5.456 1.00 48.38 92 TYR A C 1
ATOM 801 O O . TYR A 1 92 ? -1.817 17.783 -6.640 1.00 48.38 92 TYR A O 1
ATOM 809 N N . ASP A 1 93 ? -3.162 17.174 -4.944 1.00 44.28 93 ASP A N 1
ATOM 810 C CA . ASP A 1 93 ? -4.339 16.928 -5.805 1.00 44.28 93 ASP A CA 1
ATOM 811 C C . ASP A 1 93 ? -5.616 17.718 -5.465 1.00 44.28 93 ASP A C 1
ATOM 813 O O . ASP A 1 93 ? -6.675 17.446 -6.022 1.00 44.28 93 ASP A O 1
ATOM 817 N N . THR A 1 94 ? -5.582 18.731 -4.593 1.00 44.25 94 THR A N 1
ATOM 818 C CA . THR A 1 94 ? -6.770 19.596 -4.453 1.00 44.25 94 THR A CA 1
ATOM 819 C C . THR A 1 94 ? -6.415 21.039 -4.151 1.00 44.25 94 THR A C 1
ATOM 821 O O . THR A 1 94 ? -6.260 21.432 -2.993 1.00 44.25 94 THR A O 1
ATOM 824 N N . GLU A 1 95 ? -6.435 21.873 -5.188 1.00 47.81 95 GLU A N 1
ATOM 825 C CA . GLU A 1 95 ? -6.884 23.244 -5.005 1.00 47.81 95 GLU A CA 1
ATOM 826 C C . GLU A 1 95 ? -8.303 23.211 -4.394 1.00 47.81 95 GLU A C 1
ATOM 828 O O . GLU A 1 95 ? -9.285 22.809 -5.013 1.00 47.81 95 GLU A O 1
ATOM 833 N N . HIS A 1 96 ? -8.406 23.640 -3.137 1.00 45.53 96 HIS A N 1
ATOM 834 C CA . HIS A 1 96 ? -9.588 24.316 -2.594 1.00 45.53 96 HIS A CA 1
ATOM 835 C C . HIS A 1 96 ? -10.913 23.546 -2.434 1.00 45.53 96 HIS A C 1
ATOM 837 O O . HIS A 1 96 ? -11.963 24.189 -2.438 1.00 45.53 96 HIS A O 1
ATOM 843 N N . LYS A 1 97 ? -10.937 22.232 -2.157 1.00 44.09 97 LYS A N 1
ATOM 844 C CA . LYS A 1 97 ? -12.151 21.610 -1.574 1.00 44.09 97 LYS A CA 1
ATOM 845 C C . LYS A 1 97 ? -11.849 20.537 -0.525 1.00 44.09 97 LYS A C 1
ATOM 847 O O . LYS A 1 97 ? -11.362 19.460 -0.842 1.00 44.09 97 LYS A O 1
ATOM 852 N N . MET A 1 98 ? -12.228 20.820 0.727 1.00 42.56 98 MET A N 1
ATOM 853 C CA . MET A 1 98 ? -12.406 19.811 1.778 1.00 42.56 98 MET A CA 1
ATOM 854 C C . MET A 1 98 ? -13.529 18.850 1.358 1.00 42.56 98 MET A C 1
ATOM 856 O O . MET A 1 98 ? -14.704 19.129 1.583 1.00 42.56 98 MET A O 1
ATOM 860 N N . ILE A 1 99 ? -13.177 17.743 0.709 1.00 43.25 99 ILE A N 1
ATOM 861 C CA . ILE A 1 99 ? -14.097 16.653 0.366 1.00 43.25 99 ILE A CA 1
ATOM 862 C C . ILE A 1 99 ? -13.713 15.438 1.217 1.00 43.25 99 ILE A C 1
ATOM 864 O O . ILE A 1 99 ? -12.533 15.150 1.379 1.00 43.25 99 ILE A O 1
ATOM 868 N N . ASN A 1 100 ? -14.732 14.794 1.797 1.00 52.50 100 ASN A N 1
ATOM 869 C CA . ASN A 1 100 ? -14.726 13.594 2.647 1.00 52.50 100 ASN A CA 1
ATOM 870 C C . ASN A 1 100 ? -13.352 12.959 2.937 1.00 52.50 100 ASN A C 1
ATOM 872 O O . ASN A 1 100 ? -12.828 12.163 2.157 1.00 52.50 100 ASN A O 1
ATOM 876 N N . THR A 1 101 ? -12.822 13.238 4.130 1.00 63.66 101 THR A N 1
ATOM 877 C CA . THR A 1 101 ? -11.546 12.691 4.613 1.00 63.66 101 THR A CA 1
ATOM 878 C C . THR A 1 101 ? -11.518 11.165 4.590 1.00 63.66 101 THR A C 1
ATOM 880 O O . THR A 1 101 ? -10.482 10.595 4.284 1.00 63.66 101 THR A O 1
ATOM 883 N N . SER A 1 102 ? -12.641 10.489 4.849 1.00 64.81 102 SER A N 1
ATOM 884 C CA . SER A 1 102 ? -12.693 9.021 4.911 1.00 64.81 102 SER A CA 1
ATOM 885 C C . SER A 1 102 ? -12.454 8.342 3.556 1.00 64.81 102 SER A C 1
ATOM 887 O O . SER A 1 102 ? -11.740 7.345 3.507 1.00 64.81 102 SER A O 1
ATOM 889 N N . ASP A 1 103 ? -13.001 8.884 2.461 1.00 69.75 103 ASP A N 1
ATOM 890 C CA . ASP A 1 103 ? -12.835 8.311 1.113 1.00 69.75 103 ASP A CA 1
ATOM 891 C C . ASP A 1 103 ? -11.436 8.576 0.546 1.00 69.75 103 ASP A C 1
ATOM 893 O O . ASP A 1 103 ? -10.894 7.769 -0.204 1.00 69.75 103 ASP A O 1
ATOM 897 N N . GLN A 1 104 ? -10.835 9.713 0.904 1.00 73.00 104 GLN A N 1
ATOM 898 C CA . GLN A 1 104 ? -9.445 10.004 0.550 1.00 73.00 104 GLN A CA 1
ATOM 899 C C . GLN A 1 104 ? -8.475 9.149 1.373 1.00 73.00 104 GLN A C 1
ATOM 901 O O . GLN A 1 104 ? -7.516 8.609 0.831 1.00 73.00 104 GLN A O 1
ATOM 906 N N . LEU A 1 105 ? -8.744 8.974 2.671 1.00 73.44 105 LEU A N 1
ATOM 907 C CA . LEU A 1 105 ? -7.925 8.145 3.554 1.00 73.44 105 LEU A CA 1
ATOM 908 C C . LEU A 1 105 ? -7.998 6.662 3.171 1.00 73.44 105 LEU A C 1
ATOM 910 O O . LEU A 1 105 ? -6.965 5.999 3.170 1.00 73.44 105 LEU A O 1
ATOM 914 N N . SER A 1 106 ? -9.161 6.137 2.776 1.00 74.38 106 SER A N 1
ATOM 915 C CA . SER A 1 106 ? -9.266 4.748 2.297 1.00 74.38 106 SER A CA 1
ATOM 916 C C . SER A 1 106 ? -8.496 4.511 0.995 1.00 74.38 106 SER A C 1
ATOM 918 O O . SER A 1 106 ? -8.073 3.390 0.721 1.00 74.38 106 SER A O 1
ATOM 920 N N . LYS A 1 107 ? -8.250 5.578 0.227 1.00 82.00 107 LYS A N 1
ATOM 921 C CA . LYS A 1 107 ? -7.431 5.566 -0.987 1.00 82.00 107 LYS A CA 1
ATOM 922 C C . LYS A 1 107 ? -5.979 5.975 -0.769 1.00 82.00 107 LYS A C 1
ATOM 924 O O . LYS A 1 107 ? -5.252 6.087 -1.738 1.00 82.00 107 LYS A O 1
ATOM 929 N N . SER A 1 108 ? -5.537 6.156 0.473 1.00 80.19 108 SER A N 1
ATOM 930 C CA . SER A 1 108 ? -4.173 6.613 0.776 1.00 80.19 108 SER A CA 1
ATOM 931 C C . SER A 1 108 ? -3.126 5.496 0.808 1.00 80.19 108 SER A C 1
ATOM 933 O O . SER A 1 108 ? -1.956 5.752 1.077 1.00 80.19 108 SER A O 1
ATOM 935 N N . ILE A 1 109 ? -3.510 4.244 0.552 1.00 86.44 109 ILE A N 1
ATOM 936 C CA . ILE A 1 109 ? -2.568 3.129 0.633 1.00 86.44 109 ILE A CA 1
ATOM 937 C C . ILE A 1 109 ? -1.556 3.203 -0.507 1.00 86.44 109 ILE A C 1
ATOM 939 O O . ILE A 1 109 ? -1.900 3.283 -1.694 1.00 86.44 109 ILE A O 1
ATOM 943 N N . ARG A 1 110 ? -0.288 3.129 -0.105 1.00 89.50 110 ARG A N 1
ATOM 944 C CA . ARG A 1 110 ? 0.876 3.246 -0.971 1.00 89.50 110 ARG A CA 1
ATOM 945 C C . ARG A 1 110 ? 1.682 1.957 -0.979 1.00 89.50 110 ARG A C 1
ATOM 947 O O . ARG A 1 110 ? 1.929 1.386 0.084 1.00 89.50 110 ARG A O 1
ATOM 954 N N . LEU A 1 111 ? 2.135 1.589 -2.171 1.00 91.88 111 LEU A N 1
ATOM 955 C CA . LEU A 1 111 ? 3.212 0.640 -2.391 1.00 91.88 111 LEU A CA 1
ATOM 956 C C . LEU A 1 111 ? 4.471 1.399 -2.820 1.00 91.88 111 LEU A C 1
ATOM 958 O O . LEU A 1 111 ? 4.443 2.125 -3.814 1.00 91.88 111 LEU A O 1
ATOM 962 N N . SER A 1 112 ? 5.554 1.230 -2.071 1.00 91.50 112 SER A N 1
ATOM 963 C CA . SER A 1 112 ? 6.880 1.744 -2.414 1.00 91.50 112 SER A CA 1
ATOM 964 C C . SER A 1 112 ? 7.788 0.591 -2.841 1.00 91.50 112 SER A C 1
ATOM 966 O O . SER A 1 112 ? 7.770 -0.457 -2.205 1.00 91.50 112 SER A O 1
ATOM 968 N N . LEU A 1 113 ? 8.555 0.770 -3.914 1.00 89.69 113 LEU A N 1
ATOM 969 C CA . LEU A 1 113 ? 9.576 -0.174 -4.372 1.00 89.69 113 LEU A CA 1
ATOM 970 C C . LEU A 1 113 ? 10.949 0.479 -4.188 1.00 89.69 113 LEU A C 1
ATOM 972 O O . LEU A 1 113 ? 11.253 1.451 -4.891 1.00 89.69 113 LEU A O 1
ATOM 976 N N . ASP A 1 114 ? 11.747 -0.033 -3.253 1.00 85.12 114 ASP A N 1
ATOM 977 C CA . ASP A 1 114 ? 13.055 0.522 -2.888 1.00 85.12 114 ASP A CA 1
ATOM 978 C C . ASP A 1 114 ? 14.203 -0.473 -3.126 1.00 85.12 114 ASP A C 1
ATOM 980 O O . ASP A 1 114 ? 13.995 -1.683 -3.084 1.00 85.12 114 ASP A O 1
ATOM 984 N N . GLU A 1 115 ? 15.387 0.062 -3.453 1.00 66.88 115 GLU A N 1
ATOM 985 C CA . GLU A 1 115 ? 16.685 -0.606 -3.671 1.00 66.88 115 GLU A CA 1
ATOM 986 C C . GLU A 1 115 ? 16.656 -2.061 -4.178 1.00 66.88 115 GLU A C 1
ATOM 988 O O . GLU A 1 115 ? 17.486 -2.871 -3.800 1.00 66.88 115 GLU A O 1
ATOM 993 N N . VAL A 1 116 ? 15.763 -2.452 -5.084 1.00 59.25 116 VAL A N 1
ATOM 994 C CA . VAL A 1 116 ? 15.779 -3.835 -5.577 1.00 59.25 116 VAL A CA 1
ATOM 995 C C . VAL A 1 116 ? 17.009 -4.028 -6.484 1.00 59.25 116 VAL A C 1
ATOM 997 O O . VAL A 1 116 ? 17.122 -3.379 -7.528 1.00 59.25 116 VAL A O 1
ATOM 1000 N N . CYS A 1 117 ? 17.936 -4.914 -6.094 1.00 57.00 117 CYS A N 1
ATOM 1001 C CA . CYS A 1 117 ? 19.151 -5.238 -6.851 1.00 57.00 117 CYS A CA 1
ATOM 1002 C C . CYS A 1 117 ? 18.812 -5.510 -8.331 1.00 57.00 117 CYS A C 1
ATOM 1004 O O . CYS A 1 117 ? 18.036 -6.430 -8.594 1.00 57.00 117 CYS A O 1
ATOM 1006 N N . PRO A 1 118 ? 19.384 -4.787 -9.318 1.00 56.34 118 PRO A N 1
ATOM 1007 C CA . PRO A 1 118 ? 19.029 -4.930 -10.739 1.00 56.34 118 PRO A CA 1
ATOM 1008 C C . PRO A 1 118 ? 19.127 -6.370 -11.260 1.00 56.34 118 PRO A C 1
ATOM 1010 O O . PRO A 1 118 ? 18.347 -6.796 -12.108 1.00 56.34 118 PRO A O 1
ATOM 1013 N N . GLU A 1 119 ? 20.060 -7.142 -10.706 1.00 59.97 119 GLU A N 1
ATOM 1014 C CA . GLU A 1 119 ? 20.255 -8.560 -11.007 1.00 59.97 119 GLU A CA 1
ATOM 1015 C C . GLU A 1 119 ? 19.085 -9.428 -10.518 1.00 59.97 119 GLU A C 1
ATOM 1017 O O . GLU A 1 119 ? 18.736 -10.413 -11.165 1.00 59.97 119 GLU A O 1
ATOM 1022 N N . GLN A 1 120 ? 18.420 -9.044 -9.427 1.00 55.97 120 GLN A N 1
ATOM 1023 C CA . GLN A 1 120 ? 17.268 -9.750 -8.863 1.00 55.97 120 GLN A CA 1
ATOM 1024 C C . GLN A 1 120 ? 15.951 -9.428 -9.595 1.00 55.97 120 GLN A C 1
ATOM 1026 O O . GLN A 1 120 ? 15.101 -10.313 -9.689 1.00 55.97 120 GLN A O 1
ATOM 1031 N N . TRP A 1 121 ? 15.803 -8.247 -10.224 1.00 55.16 121 TRP A N 1
ATOM 1032 C CA . TRP A 1 121 ? 14.648 -7.934 -11.101 1.00 55.16 121 TRP A CA 1
ATOM 1033 C C . TRP A 1 121 ? 14.518 -8.891 -12.285 1.00 55.16 121 TRP A C 1
ATOM 1035 O O . TRP A 1 121 ? 13.429 -9.070 -12.835 1.00 55.16 121 TRP A O 1
ATOM 1045 N N . THR A 1 122 ? 15.629 -9.506 -12.703 1.00 51.59 122 THR A N 1
ATOM 1046 C CA . THR A 1 122 ? 15.621 -10.471 -13.808 1.00 51.59 122 THR A CA 1
ATOM 1047 C C . THR A 1 122 ? 14.766 -11.699 -13.481 1.00 51.59 122 THR A C 1
ATOM 1049 O 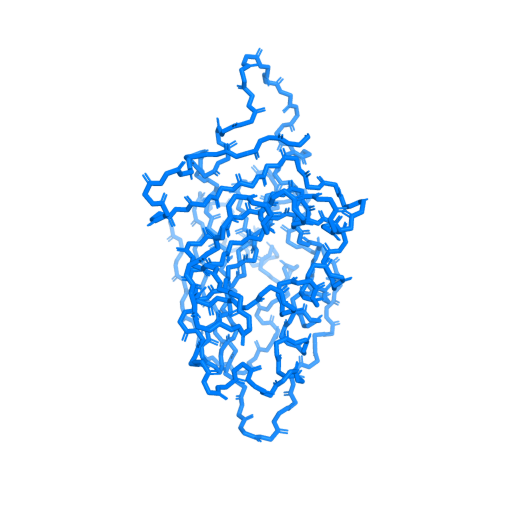O . THR A 1 122 ? 14.177 -12.311 -14.377 1.00 51.59 122 THR A O 1
ATOM 1052 N N . LYS A 1 123 ? 14.587 -12.011 -12.191 1.00 61.75 123 LYS A N 1
ATOM 1053 C CA . LYS A 1 123 ? 13.685 -13.058 -11.715 1.00 61.75 123 LYS A CA 1
ATOM 1054 C C . LYS A 1 123 ? 12.285 -12.476 -11.498 1.00 61.75 123 LYS A C 1
ATOM 1056 O O . LYS A 1 123 ? 11.806 -12.332 -10.382 1.00 61.75 123 LYS A O 1
ATOM 1061 N N . THR A 1 124 ? 11.625 -12.187 -12.619 1.00 57.84 124 THR A N 1
ATOM 1062 C CA . THR A 1 124 ? 10.230 -11.714 -12.771 1.00 57.84 124 THR A CA 1
ATOM 1063 C C . THR A 1 124 ? 9.218 -12.302 -11.773 1.00 57.84 124 THR A C 1
ATOM 1065 O O . THR A 1 124 ? 8.276 -11.630 -11.371 1.00 57.84 124 THR A O 1
ATOM 1068 N N . ILE A 1 125 ? 9.416 -13.557 -11.369 1.00 58.88 125 ILE A N 1
ATOM 1069 C CA . ILE A 1 125 ? 8.543 -14.281 -10.441 1.00 58.88 125 ILE A CA 1
ATOM 1070 C C . ILE A 1 125 ? 8.457 -13.563 -9.080 1.00 58.88 125 ILE A C 1
ATOM 1072 O O . ILE A 1 125 ? 7.365 -13.435 -8.539 1.00 58.88 125 ILE A O 1
ATOM 1076 N N . PHE A 1 126 ? 9.553 -12.980 -8.578 1.00 73.25 126 PHE A N 1
ATOM 1077 C CA . PHE A 1 126 ? 9.570 -12.421 -7.222 1.00 73.25 126 PHE A CA 1
ATOM 1078 C C . PHE A 1 126 ? 8.721 -11.175 -7.066 1.00 73.25 126 PHE A C 1
ATOM 1080 O O . PHE A 1 126 ? 7.870 -11.128 -6.190 1.00 73.25 126 PHE A O 1
ATOM 1087 N N . ILE A 1 127 ? 8.879 -10.173 -7.927 1.00 79.00 127 ILE A N 1
ATOM 1088 C CA . ILE A 1 127 ? 8.130 -8.925 -7.743 1.00 79.00 127 ILE A CA 1
ATOM 1089 C C . ILE A 1 127 ? 6.613 -9.151 -7.809 1.00 79.00 127 ILE A C 1
ATOM 1091 O O . ILE A 1 127 ? 5.858 -8.531 -7.061 1.00 79.00 127 ILE A O 1
ATOM 1095 N N . ASN A 1 128 ? 6.178 -10.099 -8.642 1.00 85.25 128 ASN A N 1
ATOM 1096 C CA . ASN A 1 128 ? 4.775 -10.460 -8.781 1.00 85.25 128 ASN A CA 1
ATOM 1097 C C . ASN A 1 128 ? 4.236 -11.105 -7.503 1.00 85.25 128 ASN A C 1
ATOM 1099 O O . ASN A 1 128 ? 3.160 -10.724 -7.050 1.00 85.25 128 ASN A O 1
ATOM 1103 N N . ASP A 1 129 ? 4.982 -12.025 -6.893 1.00 84.38 129 ASP A N 1
ATOM 1104 C CA . ASP A 1 129 ? 4.572 -12.673 -5.646 1.00 84.38 129 ASP A CA 1
ATOM 1105 C C . ASP A 1 129 ? 4.467 -11.663 -4.497 1.00 84.38 129 ASP A C 1
ATOM 1107 O O . ASP A 1 129 ? 3.496 -11.677 -3.739 1.00 84.38 129 ASP A O 1
ATOM 1111 N N . TYR A 1 130 ? 5.397 -10.707 -4.422 1.00 86.88 130 TYR A N 1
ATOM 1112 C CA . TYR A 1 130 ? 5.390 -9.677 -3.381 1.00 86.88 130 TYR A CA 1
ATOM 1113 C C . TYR A 1 130 ? 4.202 -8.725 -3.561 1.00 86.88 130 TYR A C 1
ATOM 1115 O O . TYR A 1 130 ? 3.491 -8.413 -2.602 1.00 86.88 130 TYR A O 1
ATOM 1123 N N . ILE A 1 131 ? 3.939 -8.302 -4.801 1.00 89.38 131 ILE A N 1
ATOM 1124 C CA . ILE A 1 131 ? 2.776 -7.475 -5.136 1.00 89.38 131 ILE A CA 1
ATOM 1125 C C . ILE A 1 131 ? 1.476 -8.229 -4.845 1.00 89.38 131 ILE A C 1
ATOM 1127 O O . ILE A 1 131 ? 0.564 -7.662 -4.247 1.00 89.38 131 ILE A O 1
ATOM 1131 N N . ASN A 1 132 ? 1.381 -9.503 -5.223 1.00 89.38 132 ASN A N 1
ATOM 1132 C CA . ASN A 1 132 ? 0.202 -10.324 -4.959 1.00 89.38 132 ASN A CA 1
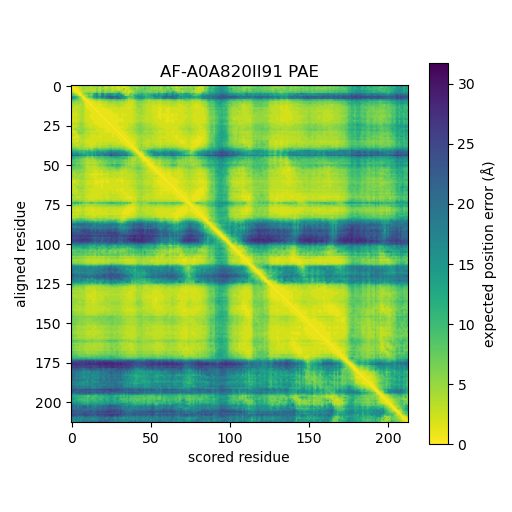ATOM 1133 C C . ASN A 1 132 ? -0.033 -10.504 -3.457 1.00 89.38 132 ASN A C 1
ATOM 1135 O O . ASN A 1 132 ? -1.177 -10.427 -3.006 1.00 89.38 132 ASN A O 1
ATOM 1139 N N . HIS A 1 133 ? 1.030 -10.669 -2.669 1.00 88.81 133 HIS A N 1
ATOM 1140 C CA . HIS A 1 133 ? 0.918 -10.714 -1.218 1.00 88.81 133 HIS A CA 1
ATOM 1141 C C . HIS A 1 133 ? 0.383 -9.385 -0.653 1.00 88.81 133 HIS A C 1
ATOM 1143 O O . HIS A 1 133 ? -0.545 -9.402 0.161 1.00 88.81 133 HIS A O 1
ATOM 1149 N N . ALA A 1 134 ? 0.886 -8.241 -1.123 1.00 90.31 134 ALA A N 1
ATOM 1150 C CA . ALA A 1 134 ? 0.362 -6.929 -0.739 1.00 90.31 134 ALA A CA 1
ATOM 1151 C C . ALA A 1 134 ? -1.116 -6.746 -1.147 1.00 90.31 134 ALA A C 1
ATOM 1153 O O . ALA A 1 134 ? -1.922 -6.236 -0.368 1.00 90.31 134 ALA A O 1
ATOM 1154 N N . LEU A 1 135 ? -1.501 -7.218 -2.337 1.00 91.31 135 LEU A N 1
ATOM 1155 C CA . LEU A 1 135 ? -2.878 -7.160 -2.842 1.00 91.31 135 LEU A CA 1
ATOM 1156 C C . LEU A 1 135 ? -3.848 -8.073 -2.084 1.00 91.31 135 LEU A C 1
ATOM 1158 O O . LEU A 1 135 ? -5.044 -7.779 -2.026 1.00 91.31 135 LEU A O 1
ATOM 1162 N N . ALA A 1 136 ? -3.353 -9.161 -1.487 1.00 90.31 136 ALA A N 1
ATOM 1163 C CA . ALA A 1 136 ? -4.150 -10.004 -0.599 1.00 90.31 136 ALA A CA 1
ATOM 1164 C C . ALA A 1 136 ? -4.565 -9.252 0.677 1.00 90.31 136 ALA A C 1
ATOM 1166 O O . ALA A 1 136 ? -5.639 -9.507 1.222 1.00 90.31 136 ALA A O 1
ATOM 1167 N N . LEU A 1 137 ? -3.742 -8.298 1.126 1.00 89.50 137 LEU A N 1
ATOM 1168 C CA . LEU A 1 137 ? -4.036 -7.451 2.279 1.00 89.50 137 LEU A CA 1
ATOM 1169 C C . LEU A 1 137 ? -4.970 -6.307 1.918 1.00 89.50 137 LEU A C 1
ATOM 1171 O O . LEU A 1 137 ? -5.915 -6.042 2.660 1.00 89.50 137 LEU A O 1
ATOM 1175 N N . THR A 1 138 ? -4.710 -5.600 0.815 1.00 91.31 138 THR A N 1
ATOM 1176 C CA . THR A 1 138 ? -5.486 -4.401 0.494 1.00 91.31 138 THR A CA 1
ATOM 1177 C C . THR A 1 138 ? -5.339 -3.906 -0.947 1.00 91.31 138 THR A C 1
ATOM 1179 O O . THR A 1 138 ? -4.431 -4.293 -1.679 1.00 91.31 138 THR A O 1
ATOM 1182 N N . GLN A 1 139 ? -6.243 -3.019 -1.372 1.00 91.38 139 GLN A N 1
ATOM 1183 C CA . GLN A 1 139 ? -6.101 -2.293 -2.633 1.00 91.38 139 GLN A CA 1
ATOM 1184 C C . GLN A 1 139 ? -4.977 -1.244 -2.572 1.00 91.38 139 GLN A C 1
ATOM 1186 O O . GLN A 1 139 ? -4.922 -0.420 -1.663 1.00 91.38 139 GLN A O 1
ATOM 1191 N N . ILE A 1 140 ? -4.135 -1.221 -3.606 1.00 91.38 140 ILE A N 1
ATOM 1192 C CA . ILE A 1 140 ? -3.100 -0.197 -3.801 1.00 91.38 140 ILE A CA 1
ATOM 1193 C C . ILE A 1 140 ? -3.618 0.895 -4.739 1.00 91.38 140 ILE A C 1
ATOM 1195 O O . ILE A 1 140 ? -4.177 0.581 -5.795 1.00 91.38 140 ILE A O 1
ATOM 1199 N N . TYR A 1 141 ? -3.395 2.157 -4.363 1.00 89.62 141 TYR A N 1
ATOM 1200 C CA . TYR A 1 141 ? -3.800 3.341 -5.134 1.00 89.62 141 TYR A CA 1
ATOM 1201 C C . TYR A 1 141 ? -2.618 4.221 -5.547 1.00 89.62 141 TYR A C 1
ATOM 1203 O O . TYR A 1 141 ? -2.670 4.889 -6.581 1.00 89.62 141 TYR A O 1
ATOM 1211 N N . HIS A 1 142 ? -1.534 4.195 -4.776 1.00 89.06 142 HIS A N 1
ATOM 1212 C CA . HIS A 1 142 ? -0.332 4.966 -5.065 1.00 89.06 142 HIS A CA 1
ATOM 1213 C C . HIS A 1 142 ? 0.861 4.025 -5.216 1.00 89.06 142 HIS A C 1
ATOM 1215 O O . HIS A 1 142 ? 1.131 3.224 -4.321 1.00 89.06 142 HIS A O 1
ATOM 1221 N N . LEU A 1 143 ? 1.564 4.130 -6.342 1.00 91.12 143 LEU A N 1
ATOM 1222 C CA . LEU A 1 143 ? 2.795 3.397 -6.609 1.00 91.12 143 LEU A CA 1
ATOM 1223 C C . LEU A 1 143 ? 3.964 4.377 -6.668 1.00 91.12 143 LEU A C 1
ATOM 1225 O O . LEU A 1 143 ? 3.936 5.337 -7.437 1.00 91.12 143 LEU A O 1
ATOM 1229 N N . GLU A 1 144 ? 4.988 4.116 -5.868 1.00 91.12 144 GLU A N 1
ATOM 1230 C CA . GLU A 1 144 ? 6.213 4.904 -5.815 1.00 91.12 144 GLU A CA 1
ATOM 1231 C C . GLU A 1 144 ? 7.418 3.990 -6.040 1.00 91.12 144 GLU A C 1
ATOM 1233 O O . GLU A 1 144 ? 7.557 2.972 -5.370 1.00 91.12 144 GLU A O 1
ATOM 1238 N N . ILE A 1 145 ? 8.271 4.322 -7.005 1.00 89.00 145 ILE A N 1
ATOM 1239 C CA . ILE A 1 145 ? 9.387 3.475 -7.429 1.00 89.00 145 ILE A CA 1
ATOM 1240 C C . ILE A 1 145 ? 10.680 4.273 -7.307 1.00 89.00 145 ILE A C 1
ATOM 1242 O O . ILE A 1 145 ? 10.966 5.122 -8.154 1.00 89.00 145 ILE A O 1
ATOM 1246 N N . TYR A 1 146 ? 11.443 4.003 -6.250 1.00 86.75 146 TYR A N 1
ATOM 1247 C CA . TYR A 1 146 ? 12.745 4.625 -6.002 1.00 86.75 146 TYR A CA 1
ATOM 1248 C C . TYR A 1 146 ? 13.862 3.927 -6.784 1.00 86.75 146 TYR A C 1
ATOM 1250 O O . TYR A 1 146 ? 14.793 4.574 -7.265 1.00 86.75 146 TYR A O 1
ATOM 1258 N N . ALA A 1 147 ? 13.739 2.610 -6.954 1.00 83.69 147 ALA A N 1
ATOM 1259 C CA . ALA A 1 147 ? 14.687 1.803 -7.707 1.00 83.69 147 ALA A CA 1
ATOM 1260 C C . ALA A 1 147 ? 14.660 2.106 -9.217 1.00 83.69 147 ALA A C 1
ATOM 1262 O O . ALA A 1 147 ? 13.635 2.480 -9.790 1.00 83.69 147 ALA A O 1
ATOM 1263 N N . LYS A 1 148 ? 15.796 1.870 -9.885 1.00 81.81 148 LYS A N 1
ATOM 1264 C CA . LYS A 1 148 ? 15.881 1.890 -11.349 1.00 81.81 148 LYS A CA 1
ATOM 1265 C C . LYS A 1 148 ? 15.011 0.776 -11.932 1.00 81.81 148 LYS A C 1
ATOM 1267 O O . LYS A 1 148 ? 15.297 -0.398 -11.710 1.00 81.81 148 LYS A O 1
ATOM 1272 N N . ILE A 1 149 ? 13.993 1.139 -12.709 1.00 81.44 149 ILE A N 1
ATOM 1273 C CA . ILE A 1 149 ? 13.060 0.194 -13.332 1.00 81.44 149 ILE A CA 1
ATOM 1274 C C . ILE A 1 149 ? 13.129 0.262 -14.862 1.00 81.44 149 ILE A C 1
ATOM 1276 O O . ILE A 1 149 ? 13.320 1.330 -15.442 1.00 81.44 149 ILE A O 1
ATOM 1280 N N . PHE A 1 150 ? 12.961 -0.883 -15.527 1.00 82.00 150 PHE A N 1
ATOM 1281 C CA . PHE A 1 150 ? 12.798 -0.943 -16.979 1.00 82.00 150 PHE A CA 1
ATOM 1282 C C . PHE A 1 150 ? 11.329 -0.804 -17.388 1.00 82.00 150 PHE A C 1
ATOM 1284 O O . PHE A 1 150 ? 10.425 -1.235 -16.671 1.00 82.00 150 PHE A O 1
ATOM 1291 N N . THR A 1 151 ? 11.075 -0.213 -18.553 1.00 79.81 151 THR A N 1
ATOM 1292 C CA . THR A 1 151 ? 9.711 0.061 -19.040 1.00 79.81 151 THR A CA 1
ATOM 1293 C C . THR A 1 151 ? 8.832 -1.186 -19.151 1.00 79.81 151 THR A C 1
ATOM 1295 O O . THR A 1 151 ? 7.659 -1.149 -18.785 1.00 79.81 151 THR A O 1
ATOM 1298 N N . ASP A 1 152 ? 9.379 -2.311 -19.602 1.00 79.12 152 ASP A N 1
ATOM 1299 C CA . ASP A 1 152 ? 8.676 -3.594 -19.669 1.00 79.12 152 ASP A CA 1
ATOM 1300 C C . ASP A 1 152 ? 8.246 -4.089 -18.279 1.00 79.12 152 ASP A C 1
ATOM 1302 O O . ASP A 1 152 ? 7.102 -4.520 -18.105 1.00 79.12 152 ASP A O 1
ATOM 1306 N N . LYS A 1 153 ? 9.120 -3.946 -17.277 1.00 83.38 153 LYS A N 1
ATOM 1307 C CA . LYS A 1 153 ? 8.822 -4.275 -15.879 1.00 83.38 153 LYS A CA 1
ATOM 1308 C C . LYS A 1 153 ? 7.823 -3.334 -15.242 1.00 83.38 153 LYS A C 1
ATOM 1310 O O . LYS A 1 153 ? 6.919 -3.798 -14.552 1.00 83.38 153 LYS A O 1
ATOM 1315 N N . LEU A 1 154 ? 7.902 -2.042 -15.533 1.00 86.00 154 LEU A N 1
ATOM 1316 C CA . LEU A 1 154 ? 6.877 -1.094 -15.108 1.00 86.00 154 LEU A CA 1
ATOM 1317 C C . LEU A 1 154 ? 5.497 -1.514 -15.632 1.00 86.00 154 LEU A C 1
ATOM 1319 O O . LEU A 1 154 ? 4.529 -1.560 -14.877 1.00 86.00 154 LEU A O 1
ATOM 1323 N N . MET A 1 155 ? 5.409 -1.873 -16.913 1.00 84.50 155 MET A N 1
ATOM 1324 C CA . MET A 1 155 ? 4.153 -2.304 -17.528 1.00 84.50 155 MET A CA 1
ATOM 1325 C C . MET A 1 155 ? 3.610 -3.603 -16.926 1.00 84.50 155 MET A C 1
ATOM 1327 O O . MET A 1 155 ? 2.395 -3.770 -16.829 1.00 84.50 155 MET A O 1
ATOM 1331 N N . GLU A 1 156 ? 4.483 -4.522 -16.523 1.00 85.81 156 GLU A N 1
ATOM 1332 C CA . GLU A 1 156 ? 4.098 -5.731 -15.796 1.00 85.81 156 GLU A CA 1
ATOM 1333 C C . GLU A 1 156 ? 3.497 -5.403 -14.422 1.00 85.81 156 GLU A C 1
ATOM 1335 O O . GLU A 1 156 ? 2.367 -5.802 -14.140 1.00 85.81 156 GLU A O 1
ATOM 1340 N N . ILE A 1 157 ? 4.186 -4.585 -13.622 1.00 89.44 157 ILE A N 1
ATOM 1341 C CA . ILE A 1 157 ? 3.719 -4.136 -12.301 1.00 89.44 157 ILE A CA 1
ATOM 1342 C C . ILE A 1 157 ? 2.367 -3.423 -12.408 1.00 89.44 157 ILE A C 1
ATOM 1344 O O . ILE A 1 157 ? 1.437 -3.700 -11.652 1.00 89.44 157 ILE A O 1
ATOM 1348 N N . LEU A 1 158 ? 2.211 -2.531 -13.387 1.00 88.69 158 LEU A N 1
ATOM 1349 C CA . LEU A 1 158 ? 0.973 -1.775 -13.575 1.00 88.69 158 LEU A CA 1
ATOM 1350 C C . LEU A 1 158 ? -0.211 -2.635 -14.027 1.00 88.69 158 LEU A C 1
ATOM 1352 O O . LEU A 1 158 ? -1.356 -2.249 -13.795 1.00 88.69 158 LEU A O 1
ATOM 1356 N N . ARG A 1 159 ? 0.027 -3.796 -14.650 1.00 87.50 159 ARG A N 1
ATOM 1357 C CA . ARG A 1 159 ? -1.041 -4.768 -14.943 1.00 87.50 159 ARG A CA 1
ATOM 1358 C C . ARG A 1 159 ? -1.518 -5.488 -13.686 1.00 87.50 159 ARG A C 1
ATOM 1360 O O . ARG A 1 159 ? -2.696 -5.825 -13.612 1.00 87.50 159 ARG A O 1
ATOM 1367 N N . LEU A 1 160 ? -0.633 -5.699 -12.711 1.00 89.62 160 LEU A N 1
ATOM 1368 C CA . LEU A 1 160 ? -0.991 -6.271 -11.410 1.00 89.62 160 LEU A CA 1
ATOM 1369 C C . LEU A 1 160 ? -1.736 -5.273 -10.519 1.00 89.62 160 LEU A C 1
ATOM 1371 O O . LEU A 1 160 ? -2.495 -5.677 -9.643 1.00 89.62 160 LEU A O 1
ATOM 1375 N N . LEU A 1 161 ? -1.552 -3.974 -10.756 1.00 90.56 161 LEU A N 1
ATOM 1376 C CA . LEU A 1 161 ? -2.075 -2.897 -9.919 1.00 90.56 161 LEU A CA 1
ATOM 1377 C C . LEU A 1 161 ? -3.137 -2.039 -10.643 1.00 90.56 161 LEU A C 1
ATOM 1379 O O . LEU A 1 161 ? -2.951 -0.831 -10.806 1.00 90.56 161 LEU A O 1
ATOM 1383 N N . PRO A 1 162 ? -4.294 -2.606 -11.041 1.00 85.56 162 PRO A N 1
ATOM 1384 C CA . PRO A 1 162 ? -5.286 -1.898 -11.858 1.00 85.56 162 PRO A CA 1
ATOM 1385 C C . PRO A 1 162 ? -5.955 -0.708 -11.147 1.00 85.56 162 PRO A C 1
ATOM 1387 O O . PRO A 1 162 ? -6.552 0.145 -11.801 1.00 85.56 162 PRO A O 1
ATOM 1390 N N . GLY A 1 163 ? -5.882 -0.650 -9.813 1.00 86.38 163 GLY A N 1
ATOM 1391 C CA . GLY A 1 163 ? -6.443 0.437 -9.006 1.00 86.38 163 GLY A CA 1
ATOM 1392 C C . GLY A 1 163 ? -5.498 1.617 -8.771 1.00 86.38 163 GLY A C 1
ATOM 1393 O O . GLY A 1 163 ? -5.901 2.568 -8.105 1.00 86.38 163 GLY A O 1
ATOM 1394 N N . VAL A 1 164 ? -4.263 1.578 -9.289 1.00 88.00 164 VAL A N 1
ATOM 1395 C CA . VAL A 1 164 ? -3.305 2.674 -9.103 1.00 88.00 164 VAL A CA 1
ATOM 1396 C C . VAL A 1 164 ? -3.768 3.927 -9.844 1.00 88.00 164 VAL A C 1
ATOM 1398 O O . VAL A 1 164 ? -4.000 3.916 -11.053 1.00 88.00 164 VAL A O 1
ATOM 1401 N N . THR A 1 165 ? -3.877 5.022 -9.093 1.00 84.50 165 THR A N 1
ATOM 1402 C CA . THR A 1 165 ? -4.259 6.355 -9.573 1.00 84.50 165 THR A CA 1
ATOM 1403 C C . THR A 1 165 ? -3.093 7.334 -9.614 1.00 84.50 165 THR A C 1
ATOM 1405 O O . THR A 1 165 ? -3.155 8.340 -10.320 1.00 84.50 165 THR A O 1
ATOM 1408 N N . THR A 1 166 ? -2.024 7.055 -8.870 1.00 84.94 166 THR A N 1
ATOM 1409 C CA . THR A 1 166 ? -0.825 7.898 -8.821 1.00 84.94 166 THR A CA 1
ATOM 1410 C C . THR A 1 166 ? 0.407 7.039 -9.014 1.00 84.94 166 THR A C 1
ATOM 1412 O O . THR A 1 166 ? 0.585 6.050 -8.304 1.00 84.94 166 THR A O 1
ATOM 1415 N N . LEU A 1 167 ? 1.262 7.448 -9.945 1.00 87.44 167 LEU A N 1
ATOM 1416 C CA . LEU A 1 167 ? 2.523 6.792 -10.239 1.00 87.44 167 LEU A CA 1
ATOM 1417 C C . LEU A 1 167 ? 3.663 7.791 -10.050 1.00 87.44 167 LEU A C 1
ATOM 1419 O O . LEU A 1 167 ? 3.655 8.874 -10.629 1.00 87.44 167 LEU A O 1
ATOM 1423 N N . LYS A 1 168 ? 4.654 7.430 -9.243 1.00 86.56 168 LYS A N 1
ATOM 1424 C CA . LYS A 1 168 ? 5.865 8.222 -9.051 1.00 86.56 168 LYS A CA 1
ATOM 1425 C C . LYS A 1 168 ? 7.088 7.355 -9.303 1.00 86.56 168 LYS A C 1
ATOM 1427 O O . LYS A 1 168 ? 7.191 6.272 -8.736 1.00 86.56 168 LYS A O 1
ATOM 1432 N N . ILE A 1 169 ? 7.990 7.815 -10.162 1.00 84.56 169 ILE A N 1
ATOM 1433 C CA . ILE A 1 169 ? 9.166 7.060 -10.589 1.00 84.56 169 ILE A CA 1
ATOM 1434 C C . ILE A 1 169 ? 10.391 7.960 -10.473 1.00 84.56 169 ILE A C 1
ATOM 1436 O O . ILE A 1 169 ? 10.405 9.071 -10.990 1.00 84.56 169 ILE A O 1
ATOM 1440 N N . TYR A 1 170 ? 11.427 7.471 -9.803 1.00 83.25 170 TYR A N 1
ATOM 1441 C CA . TYR A 1 170 ? 12.668 8.218 -9.583 1.00 83.25 170 TYR A CA 1
ATOM 1442 C C . TYR A 1 170 ? 13.774 7.855 -10.580 1.00 83.25 170 TYR A C 1
ATOM 1444 O O . TYR A 1 170 ? 14.745 8.590 -10.738 1.00 83.25 170 TYR A O 1
ATOM 1452 N N . SER A 1 171 ? 13.673 6.698 -11.238 1.00 81.06 171 SER A N 1
ATOM 1453 C 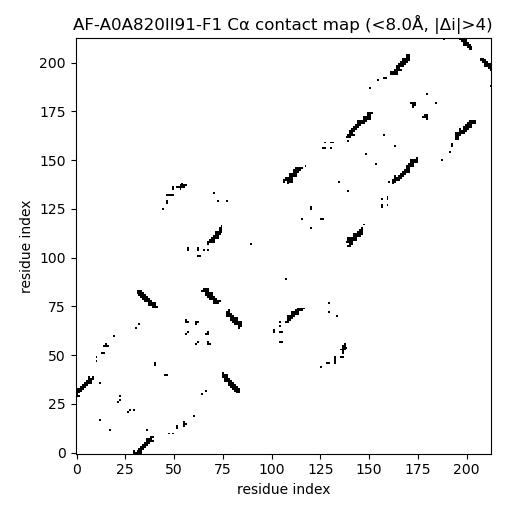CA . SER A 1 171 ? 14.630 6.276 -12.258 1.00 81.06 171 SER A CA 1
ATOM 1454 C C . SER A 1 171 ? 13.995 5.251 -13.196 1.00 81.06 171 SER A C 1
ATOM 1456 O O . SER A 1 171 ? 13.627 4.155 -12.779 1.00 81.06 171 SER A O 1
ATOM 1458 N N . LEU A 1 172 ? 13.858 5.607 -14.473 1.00 81.19 172 LEU A N 1
ATOM 1459 C CA . LEU A 1 172 ? 13.274 4.767 -15.519 1.00 81.19 172 LEU A CA 1
ATOM 1460 C C . LEU A 1 172 ? 14.298 4.566 -16.639 1.00 81.19 172 LEU A C 1
ATOM 1462 O O . LEU A 1 172 ? 15.048 5.480 -16.975 1.00 81.19 172 LEU A O 1
ATOM 1466 N N . SER A 1 173 ? 14.361 3.367 -17.210 1.00 73.75 173 SER A N 1
ATOM 1467 C CA . SER A 1 173 ? 15.273 3.049 -18.312 1.00 73.75 173 SER A CA 1
ATOM 1468 C C . SER A 1 173 ? 14.612 2.200 -19.384 1.00 73.75 173 SER A C 1
ATOM 1470 O O . SER A 1 173 ? 13.724 1.393 -19.110 1.00 73.75 173 SER A O 1
ATOM 1472 N N . VAL A 1 174 ? 15.085 2.351 -20.617 1.00 72.31 174 VAL A N 1
ATOM 1473 C CA . VAL A 1 174 ? 14.697 1.492 -21.738 1.00 72.31 174 VAL A CA 1
ATOM 1474 C C . VAL A 1 174 ? 15.660 0.308 -21.816 1.00 72.31 174 VAL A C 1
ATOM 1476 O O . VAL A 1 174 ? 16.815 0.394 -21.401 1.00 72.31 174 VAL A O 1
ATOM 1479 N N . LEU A 1 175 ? 15.182 -0.822 -22.344 1.00 60.78 175 LEU A N 1
ATOM 1480 C CA . LEU A 1 175 ? 15.944 -2.065 -22.551 1.00 60.78 175 LEU A CA 1
ATOM 1481 C C . LEU A 1 175 ? 17.214 -1.903 -23.420 1.00 60.78 175 LEU A C 1
ATOM 1483 O O . LEU A 1 175 ? 17.969 -2.860 -23.574 1.00 60.78 175 LEU A O 1
ATOM 1487 N N . GLN A 1 176 ? 17.474 -0.720 -23.982 1.00 51.81 176 GLN A N 1
ATOM 1488 C CA . GLN A 1 176 ? 18.688 -0.397 -24.726 1.00 51.81 176 GLN A CA 1
ATOM 1489 C C . GLN A 1 176 ? 19.355 0.824 -24.091 1.00 51.81 176 GLN A C 1
ATOM 1491 O O . GLN A 1 176 ? 18.688 1.791 -23.749 1.00 51.81 176 GLN A O 1
ATOM 1496 N N . GLN A 1 177 ? 20.666 0.726 -23.871 1.00 46.97 177 GLN A N 1
ATOM 1497 C CA . GLN A 1 177 ? 21.488 1.674 -23.117 1.00 46.97 177 GLN A CA 1
ATOM 1498 C C . GLN A 1 177 ? 21.291 3.129 -23.579 1.00 46.97 177 GLN A C 1
ATOM 1500 O O . GLN A 1 177 ? 21.895 3.561 -24.556 1.00 46.97 177 GLN A O 1
ATOM 1505 N N . GLY A 1 178 ? 20.477 3.882 -22.845 1.00 56.94 178 GLY A N 1
ATOM 1506 C CA . GLY A 1 178 ? 20.233 5.302 -23.068 1.00 56.94 178 GLY A CA 1
ATOM 1507 C C . GLY A 1 178 ? 19.179 5.832 -22.099 1.00 56.94 178 GLY A C 1
ATOM 1508 O O . GLY A 1 178 ? 18.359 5.064 -21.588 1.00 56.94 178 GLY A O 1
ATOM 1509 N N . ASP A 1 179 ? 19.239 7.134 -21.821 1.00 58.91 179 ASP A N 1
ATOM 1510 C CA . ASP A 1 179 ? 18.121 7.851 -21.208 1.00 58.91 179 ASP A CA 1
ATOM 1511 C C . ASP A 1 179 ? 16.942 7.878 -22.193 1.00 58.91 179 ASP A C 1
ATOM 1513 O O . ASP A 1 179 ? 17.141 7.814 -23.408 1.00 58.91 179 ASP A O 1
ATOM 1517 N N . LEU A 1 180 ? 15.718 7.945 -21.665 1.00 61.91 180 LEU A N 1
ATOM 1518 C CA . LEU A 1 180 ? 14.504 8.022 -22.477 1.00 61.91 180 LEU A CA 1
ATOM 1519 C C . LEU A 1 180 ? 14.518 9.279 -23.353 1.00 61.91 180 LEU A C 1
ATOM 1521 O O . LEU A 1 180 ? 14.706 10.386 -22.851 1.00 61.91 180 LEU A O 1
ATOM 1525 N N . SER A 1 181 ? 14.264 9.104 -24.644 1.00 67.25 181 SER A N 1
ATOM 1526 C CA . SER A 1 181 ? 13.885 10.205 -25.531 1.00 67.25 181 SER A CA 1
ATOM 1527 C C . SER A 1 181 ? 12.447 10.661 -25.254 1.00 67.25 181 SER A C 1
ATOM 1529 O O . SER A 1 181 ? 11.618 9.865 -24.812 1.00 67.25 181 SER A O 1
ATOM 1531 N N . ASP A 1 182 ? 12.125 11.923 -25.556 1.00 66.50 182 ASP A N 1
ATOM 1532 C CA . ASP A 1 182 ? 10.768 12.476 -25.390 1.00 66.50 182 ASP A CA 1
ATOM 1533 C C . ASP A 1 182 ? 9.696 11.623 -26.102 1.00 66.50 182 ASP A C 1
ATOM 1535 O O . ASP A 1 182 ? 8.616 11.384 -25.557 1.00 66.50 182 ASP A O 1
ATOM 1539 N N . ASP A 1 183 ? 10.029 11.062 -27.269 1.00 64.44 183 ASP A N 1
ATOM 1540 C CA . ASP A 1 183 ? 9.153 10.177 -28.048 1.00 64.44 183 ASP A CA 1
ATOM 1541 C C . ASP A 1 183 ? 8.843 8.855 -27.318 1.00 64.44 183 ASP A C 1
ATOM 1543 O O . ASP A 1 183 ? 7.736 8.317 -27.407 1.00 64.44 183 ASP A O 1
ATOM 1547 N N . GLU A 1 184 ? 9.802 8.308 -26.566 1.00 66.56 184 GLU A N 1
ATOM 1548 C CA . GLU A 1 184 ? 9.600 7.085 -25.779 1.00 66.56 184 GLU A CA 1
ATOM 1549 C C . GLU A 1 184 ? 8.726 7.335 -24.548 1.00 66.56 184 GLU A C 1
ATOM 1551 O O . GLU A 1 184 ? 8.055 6.426 -24.054 1.00 66.56 184 GLU A O 1
ATOM 1556 N N . ILE A 1 185 ? 8.692 8.575 -24.072 1.00 65.81 185 ILE A N 1
ATOM 1557 C CA . ILE A 1 185 ? 7.879 9.000 -22.934 1.00 65.81 185 ILE A CA 1
ATOM 1558 C C . ILE A 1 185 ? 6.458 9.263 -23.380 1.00 65.81 185 ILE A C 1
ATOM 1560 O O . ILE A 1 185 ? 5.523 8.783 -22.742 1.00 65.81 185 ILE A O 1
ATOM 1564 N N . GLU A 1 186 ? 6.281 9.923 -24.521 1.00 67.94 186 GLU A N 1
ATOM 1565 C CA . GLU A 1 186 ? 4.980 10.000 -25.174 1.00 67.94 186 GLU A CA 1
ATOM 1566 C C . GLU A 1 186 ? 4.451 8.588 -25.474 1.00 67.94 186 GLU A C 1
ATOM 1568 O O . GLU A 1 186 ? 3.301 8.268 -25.165 1.00 67.94 186 GLU A O 1
ATOM 1573 N N . PHE A 1 187 ? 5.311 7.684 -25.955 1.00 66.19 187 PHE A N 1
ATOM 1574 C CA . PHE A 1 187 ? 4.963 6.279 -26.149 1.00 66.19 187 PHE A CA 1
ATOM 1575 C C . PHE A 1 187 ? 4.548 5.587 -24.847 1.00 66.19 187 PHE A C 1
ATOM 1577 O O . PHE A 1 187 ? 3.571 4.837 -24.857 1.00 66.19 187 PHE A O 1
ATOM 1584 N N . LEU A 1 188 ? 5.236 5.833 -23.727 1.00 68.75 188 LEU A N 1
ATOM 1585 C CA . LEU A 1 188 ? 4.824 5.339 -22.414 1.00 68.75 188 LEU A CA 1
ATOM 1586 C C . LEU A 1 188 ? 3.474 5.916 -22.001 1.00 68.75 188 LEU A C 1
ATOM 1588 O O . LEU A 1 188 ? 2.616 5.143 -21.606 1.00 68.75 188 LEU A O 1
ATOM 1592 N N . CYS A 1 189 ? 3.228 7.214 -22.154 1.00 66.94 189 CYS A N 1
ATOM 1593 C CA . CYS A 1 189 ? 1.927 7.822 -21.865 1.00 66.94 189 CYS A CA 1
ATOM 1594 C C . CYS A 1 189 ? 0.798 7.210 -22.714 1.00 66.94 189 CYS A C 1
ATOM 1596 O O . CYS A 1 189 ? -0.301 6.985 -22.214 1.00 66.94 189 CYS A O 1
ATOM 1598 N N . ILE A 1 190 ? 1.078 6.857 -23.973 1.00 65.00 190 ILE A N 1
ATOM 1599 C CA . ILE A 1 190 ? 0.126 6.193 -24.878 1.00 65.00 190 ILE A CA 1
ATOM 1600 C C . ILE A 1 190 ? -0.076 4.708 -24.520 1.00 65.00 190 ILE A C 1
ATOM 1602 O O . ILE A 1 190 ? -1.164 4.158 -24.709 1.00 65.00 190 ILE A O 1
ATOM 1606 N N . ARG A 1 191 ? 0.984 4.025 -24.066 1.00 63.28 191 ARG A N 1
ATOM 1607 C CA . ARG A 1 191 ? 1.017 2.572 -23.809 1.00 63.28 191 ARG A CA 1
ATOM 1608 C C . ARG A 1 191 ? 0.697 2.186 -22.388 1.00 63.28 191 ARG A C 1
ATOM 1610 O O . ARG A 1 191 ? 0.306 1.030 -22.193 1.00 63.28 191 ARG A O 1
ATOM 1617 N N . LEU A 1 192 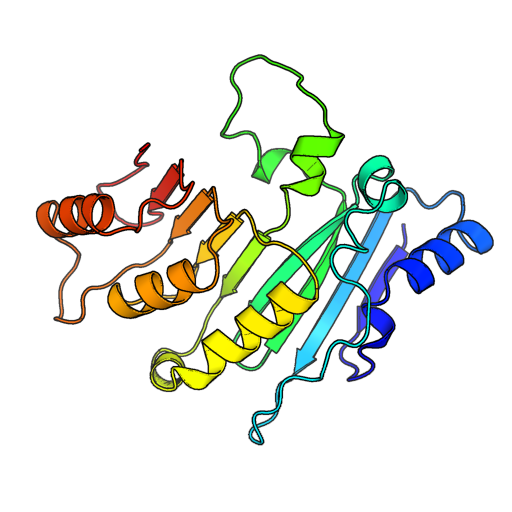? 0.879 3.098 -21.433 1.00 66.31 192 LEU A N 1
ATOM 1618 C CA . LEU A 1 192 ? 0.331 2.971 -20.100 1.00 66.31 192 LEU A CA 1
ATOM 1619 C C . LEU A 1 192 ? -1.109 2.535 -20.326 1.00 66.31 192 LEU A C 1
ATOM 1621 O O . LEU A 1 192 ? -1.797 3.104 -21.183 1.00 66.31 192 LEU A O 1
ATOM 1625 N N . PRO A 1 193 ? -1.543 1.434 -19.696 1.00 54.75 193 PRO A N 1
ATOM 1626 C CA . PRO A 1 193 ? -2.868 0.926 -19.988 1.00 54.75 193 PRO A CA 1
ATOM 1627 C C . PRO A 1 193 ? -3.864 2.058 -19.697 1.00 54.75 193 PRO A C 1
ATOM 1629 O O . PRO A 1 193 ? -3.501 3.035 -19.041 1.00 54.75 193 PRO A O 1
ATOM 1632 N N . LYS A 1 194 ? -5.119 1.950 -20.148 1.00 58.41 194 LYS A N 1
ATOM 1633 C CA . LYS A 1 194 ? -6.215 2.856 -19.737 1.00 58.41 194 LYS A CA 1
ATOM 1634 C C . LYS A 1 194 ? -6.513 2.736 -18.225 1.00 58.41 194 LYS A C 1
ATOM 1636 O O . LYS A 1 194 ? -7.644 2.501 -17.811 1.00 58.41 194 LYS A O 1
ATOM 1641 N N . ASN A 1 195 ? -5.475 2.791 -17.413 1.00 58.69 195 ASN A N 1
ATOM 1642 C CA . ASN A 1 195 ? -5.428 2.774 -15.983 1.00 58.69 195 ASN A CA 1
ATOM 1643 C C . ASN A 1 195 ? -5.903 4.138 -15.508 1.00 58.69 195 ASN A C 1
ATOM 1645 O O . ASN A 1 195 ? -5.823 5.141 -16.214 1.00 58.69 195 ASN A O 1
ATOM 1649 N N . GLN A 1 196 ? -6.375 4.179 -14.274 1.00 65.75 196 GLN A N 1
ATOM 1650 C CA . GLN A 1 196 ? -6.888 5.392 -13.647 1.00 65.75 196 GLN A CA 1
ATOM 1651 C C . GLN A 1 196 ? -5.762 6.348 -13.215 1.00 65.75 196 GLN A C 1
ATOM 1653 O O . GLN A 1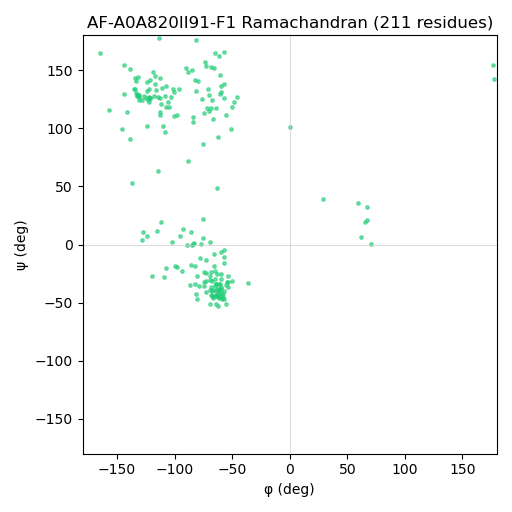 196 ? -5.975 7.159 -12.315 1.00 65.75 196 GLN A O 1
ATOM 1658 N N . ILE A 1 197 ? -4.567 6.231 -13.806 1.00 73.75 197 ILE A N 1
ATOM 1659 C CA . ILE A 1 197 ? -3.395 7.028 -13.453 1.00 73.75 197 ILE A CA 1
ATOM 1660 C C . ILE A 1 197 ? -3.647 8.453 -13.925 1.00 73.75 197 ILE A C 1
ATOM 1662 O O . ILE A 1 197 ? -3.752 8.706 -15.118 1.00 73.75 197 ILE A O 1
ATOM 1666 N N . LYS A 1 198 ? -3.740 9.374 -12.972 1.00 68.88 198 LYS A N 1
ATOM 1667 C CA . LYS A 1 198 ? -3.974 10.801 -13.235 1.00 68.88 198 LYS A CA 1
ATOM 1668 C C . LYS A 1 198 ? -2.696 11.626 -13.174 1.00 68.88 198 LYS A C 1
ATOM 1670 O O . LYS A 1 198 ? -2.662 12.756 -13.645 1.00 68.88 198 LYS A O 1
ATOM 1675 N N . LYS A 1 199 ? -1.657 11.077 -12.542 1.00 65.50 199 LYS A N 1
ATOM 1676 C CA . LYS A 1 199 ? -0.417 11.793 -12.259 1.00 65.50 199 LYS A CA 1
ATOM 1677 C C . LYS A 1 199 ? 0.787 10.874 -12.385 1.00 65.50 199 LYS A C 1
ATOM 1679 O O . LYS A 1 199 ? 0.808 9.805 -11.768 1.00 65.50 199 LYS A O 1
ATOM 1684 N N . ILE A 1 200 ? 1.772 11.343 -13.148 1.00 69.31 200 ILE A N 1
ATOM 1685 C CA . ILE A 1 200 ? 3.096 10.743 -13.288 1.00 69.31 200 ILE A CA 1
ATOM 1686 C C . ILE A 1 200 ? 4.134 11.791 -12.887 1.00 69.31 200 ILE A C 1
ATOM 1688 O O . ILE A 1 200 ? 4.124 12.918 -13.384 1.00 69.31 200 ILE A O 1
ATOM 1692 N N . CYS A 1 201 ? 5.025 11.427 -11.971 1.00 69.00 201 CYS A N 1
ATOM 1693 C CA . CYS A 1 201 ? 6.123 12.283 -11.528 1.00 69.00 201 CYS A CA 1
ATOM 1694 C C . CYS A 1 201 ? 7.454 11.566 -11.775 1.00 69.00 201 CYS A C 1
ATOM 1696 O O . CYS A 1 201 ? 7.615 10.424 -11.335 1.00 69.00 201 CYS A O 1
ATOM 1698 N N . PHE A 1 202 ? 8.362 12.239 -12.488 1.00 70.25 202 PHE A N 1
ATOM 1699 C CA . PHE A 1 202 ? 9.716 11.780 -12.788 1.00 70.25 202 PHE A CA 1
ATOM 1700 C C . PHE A 1 202 ? 10.712 12.606 -11.971 1.00 70.25 202 PHE A C 1
ATOM 1702 O O . PHE A 1 202 ? 11.076 13.711 -12.353 1.00 70.25 202 PHE A O 1
ATOM 1709 N N . ASP A 1 203 ? 11.149 12.089 -10.826 1.00 61.28 203 ASP A N 1
ATOM 1710 C CA . ASP A 1 203 ? 12.166 12.776 -10.022 1.00 61.28 203 ASP A CA 1
ATOM 1711 C C . ASP A 1 203 ? 13.568 12.456 -10.584 1.00 61.28 203 ASP A C 1
ATOM 1713 O O . ASP A 1 203 ? 13.833 11.332 -10.992 1.00 61.28 203 ASP A O 1
ATOM 1717 N N . ASN A 1 204 ? 14.482 13.434 -10.599 1.00 56.16 204 ASN A N 1
ATOM 1718 C CA . ASN A 1 204 ? 15.876 13.339 -11.090 1.00 56.16 204 ASN A CA 1
ATOM 1719 C C . ASN A 1 204 ? 16.099 13.210 -12.611 1.00 56.16 204 ASN A C 1
ATOM 1721 O O . ASN A 1 204 ? 17.255 13.199 -13.043 1.00 56.16 204 ASN A O 1
ATOM 1725 N N . MET A 1 205 ? 15.051 13.194 -13.435 1.00 61.72 205 MET A N 1
ATOM 1726 C CA . MET A 1 205 ? 15.189 13.397 -14.881 1.00 61.72 205 MET A CA 1
ATOM 1727 C C . MET A 1 205 ? 15.218 14.902 -15.147 1.00 61.72 205 MET A C 1
ATOM 1729 O O . MET A 1 205 ? 14.219 15.583 -14.938 1.00 61.72 205 MET A O 1
ATOM 1733 N N . LYS A 1 206 ? 16.387 15.435 -15.535 1.00 48.44 206 LYS A N 1
ATOM 1734 C CA . LYS A 1 206 ? 16.691 16.882 -15.532 1.00 48.44 206 LYS A CA 1
ATOM 1735 C C . LYS A 1 206 ? 15.736 17.770 -16.346 1.00 48.44 206 LYS A C 1
ATOM 1737 O O . LYS A 1 206 ? 15.773 18.979 -16.142 1.00 48.44 206 LYS A O 1
ATOM 1742 N N . ASP A 1 207 ? 14.855 17.195 -17.161 1.00 52.44 207 ASP A N 1
ATOM 1743 C CA . ASP A 1 207 ? 13.982 17.926 -18.081 1.00 52.44 207 ASP A CA 1
ATOM 1744 C C . ASP A 1 207 ? 12.473 17.636 -17.908 1.00 52.44 207 ASP A C 1
ATOM 1746 O O . ASP A 1 207 ? 11.665 18.128 -18.691 1.00 52.44 207 ASP A O 1
ATOM 1750 N N . MET A 1 208 ? 12.043 16.892 -16.875 1.00 53.66 208 MET A N 1
ATOM 1751 C CA . MET A 1 208 ? 10.635 16.470 -16.743 1.00 53.66 208 MET A CA 1
ATOM 1752 C C . MET A 1 208 ? 10.093 16.566 -15.324 1.00 53.66 208 MET A C 1
ATOM 1754 O O . MET A 1 208 ? 10.150 15.617 -14.552 1.00 53.66 208 MET A O 1
ATOM 1758 N N . ASN A 1 209 ? 9.506 17.711 -14.983 1.00 51.16 209 ASN A N 1
ATOM 1759 C CA . ASN A 1 209 ? 9.095 17.943 -13.601 1.00 51.16 209 ASN A CA 1
ATOM 1760 C C . ASN A 1 209 ? 7.706 17.399 -13.239 1.00 51.16 209 ASN A C 1
ATOM 1762 O O . ASN A 1 209 ? 7.465 17.250 -12.052 1.00 51.16 209 ASN A O 1
ATOM 1766 N N . GLU A 1 210 ? 6.810 17.085 -14.189 1.00 53.81 210 GLU A N 1
ATOM 1767 C CA . GLU A 1 210 ? 5.518 16.407 -13.939 1.00 53.81 210 GLU A CA 1
ATOM 1768 C C . GLU A 1 210 ? 4.710 16.253 -15.245 1.00 53.81 210 GLU A C 1
ATOM 1770 O O . GLU A 1 210 ? 4.690 17.171 -16.064 1.00 53.81 210 GLU A O 1
ATOM 1775 N N . VAL A 1 211 ? 4.003 15.127 -15.424 1.00 55.22 211 VAL A N 1
ATOM 1776 C CA . VAL A 1 211 ? 3.044 14.923 -16.529 1.00 55.22 211 VAL A CA 1
ATOM 1777 C C . VAL A 1 211 ? 1.666 14.580 -15.956 1.00 55.22 211 VAL A C 1
ATOM 1779 O O . VAL A 1 211 ? 1.510 13.629 -15.183 1.00 55.22 211 VAL A O 1
ATOM 1782 N N . TYR A 1 212 ? 0.662 15.364 -16.346 1.00 55.94 212 TYR A N 1
ATOM 1783 C CA . TYR A 1 212 ? -0.750 15.139 -16.027 1.00 55.94 212 TYR A CA 1
ATOM 1784 C C . TYR A 1 212 ? -1.433 14.500 -17.244 1.00 55.94 212 TYR A C 1
ATOM 1786 O O . TYR A 1 212 ? -1.237 14.983 -18.361 1.00 55.94 212 TYR A O 1
ATOM 1794 N N . MET A 1 213 ? -2.188 13.415 -17.027 1.00 51.00 213 MET A N 1
ATOM 1795 C CA . MET A 1 213 ? -2.926 12.687 -18.076 1.00 51.00 213 MET A CA 1
ATOM 1796 C C . MET A 1 213 ? -4.424 12.984 -18.041 1.00 51.00 213 MET A C 1
ATOM 1798 O O . MET A 1 213 ? -4.973 13.136 -16.925 1.00 51.00 213 MET A O 1
#

pLDDT: mean 77.6, std 15.3, range [42.56, 97.94]

Mean predicted aligned error: 9.09 Å

Solvent-accessible surface area (backbone atoms only — not comparable to full-atom values): 12282 Å² total; per-residue (Å²): 115,48,78,48,77,47,76,60,90,62,67,74,76,75,35,44,66,61,50,49,53,47,36,62,75,75,40,71,83,60,79,44,56,37,40,38,40,40,44,78,53,59,96,84,70,67,75,79,82,82,83,66,70,60,46,51,61,57,34,72,69,31,48,76,64,39,36,39,55,38,39,35,38,42,69,57,30,42,36,42,32,34,34,64,70,60,67,86,82,67,65,88,78,60,90,88,65,100,65,64,65,62,68,53,53,62,50,59,25,34,39,34,38,36,72,53,51,73,79,59,63,73,48,60,68,54,65,52,52,54,50,51,53,51,51,54,46,31,80,48,22,31,40,37,31,63,28,78,40,42,57,70,56,51,53,52,54,49,66,78,39,64,61,27,32,34,42,36,40,44,34,74,34,52,99,57,100,49,79,75,50,73,68,57,50,53,46,43,69,70,61,49,66,100,50,63,49,44,39,42,36,41,47,89,51,95,86,43,86,65,50,78,104

Foldseek 3Di:
DDADEDADPPLCVLALVVVVVCCVVPPVPDLWYKYKYKDAADPVQDDPDDPYAALSCLPPSNQVSQWAWEWEDEARIIMIIITHDDCVVPVPPDDPDPDDSSVVSSQPYEYEYPDHPPVVVVVVSRVLNSLVRVVRHYAHAEYAYADEDELVSVLVSCVSRLNHQEYEYAHYDYPDPDDDDPVVVVVSVVPSPVGNHQWYAYHPPPPGGIDGD

Radius of gyration: 18.17 Å; Cα contacts (8 Å, |Δi|>4): 338; chains: 1; bounding box: 36×45×55 Å

Sequence (213 aa):
ILSLTTIFEDIAYLDANRWENFILTKLPQLEKFHFKYSVYLAEDYQTPIYVGQRDQFVSSFWLQRGWILGIEIEIENIIYSIRPYQKRWYEYDTEHKMINTSDQLSKSIRLSLDEVCPEQWTKTIFINDYINHALALTQIYHLEIYAKIFTDKLMEILRLLPGVTTLKIYSLSVLQQGDLSDDEIEFLCIRLPKNQIKKICFDNMKDMNEVYM

Secondary structure (DSSP, 8-state):
-EEEEE--S-GGGG-HHHHHHHHHHH-TT---EEEEEEEE--TT-------S-TTGGGSHHHHHHTEEEEEEEETTEEEEEEEE--GGGTGGG-SS----HHHHHHT--EEEE----HHHHT-HHHHHHHHHHHHHH----EEEE-S-EEHHHHHHHHHH-TT--EEEES-EE-SSSSPPPHHHHHHHHHHS-S----EEEESS-TT-S-EE-

Organism: NCBI:txid392033

Nearest PDB structures (foldseek):
  3rw7-assembly4_D  TM=3.976E-01  e=9.749E-01  Homo sapiens
  7wh5-assembly1_N  TM=4.281E-01  e=2.646E+00  Homo sapiens
  8h6l-assembly1_4B  TM=3.776E-01  e=1.606E+00  Homo sapiens
  3mjy-assembly1_B  TM=4.545E-01  e=9.217E+00  Leishmania major